Protein AF-A0A8C5PS32-F1 (afdb_monomer_lite)

Structure (mmCIF, N/CA/C/O backbone):
data_AF-A0A8C5PS32-F1
#
_entry.id   AF-A0A8C5PS32-F1
#
loop_
_atom_site.group_PDB
_atom_site.id
_atom_site.type_symbol
_atom_site.label_atom_id
_atom_site.label_alt_id
_atom_site.label_comp_id
_atom_site.label_asym_id
_atom_site.label_entity_id
_atom_site.label_seq_id
_atom_site.pdbx_PDB_ins_code
_atom_site.Cartn_x
_atom_site.Cartn_y
_atom_site.Cartn_z
_atom_site.occupancy
_atom_site.B_iso_or_equiv
_atom_site.auth_seq_id
_atom_site.auth_comp_id
_atom_site.auth_asym_id
_atom_site.auth_atom_id
_atom_site.pdbx_PDB_model_num
ATOM 1 N N . MET A 1 1 ? -8.431 -0.375 -21.892 1.00 41.38 1 MET A N 1
ATOM 2 C CA . MET A 1 1 ? -9.022 -0.139 -23.233 1.00 41.38 1 MET A CA 1
ATOM 3 C C . MET A 1 1 ? -9.701 1.223 -23.215 1.00 41.38 1 MET A C 1
ATOM 5 O O . MET A 1 1 ? -10.345 1.519 -22.222 1.00 41.38 1 MET A O 1
ATOM 9 N N . GLY A 1 2 ? -9.548 2.046 -24.254 1.00 39.97 2 GLY A N 1
ATOM 10 C CA . GLY A 1 2 ? -10.159 3.381 -24.320 1.00 39.97 2 GLY A CA 1
ATOM 11 C C . GLY A 1 2 ? -9.951 3.998 -25.701 1.00 39.97 2 GLY A C 1
ATOM 12 O O . GLY A 1 2 ? -8.850 4.431 -26.025 1.00 39.97 2 GLY A O 1
ATOM 13 N N . GLY A 1 3 ? -10.974 3.939 -26.555 1.00 40.50 3 GLY A N 1
ATOM 14 C CA . GLY A 1 3 ? -10.858 4.298 -27.969 1.00 40.50 3 GLY A CA 1
ATOM 15 C C . GLY A 1 3 ? -10.933 5.804 -28.217 1.00 40.50 3 GLY A C 1
ATOM 16 O O . GLY A 1 3 ? -11.969 6.422 -27.988 1.00 40.50 3 GLY A O 1
ATOM 17 N N . SER A 1 4 ? -9.869 6.385 -28.772 1.00 44.91 4 SER A N 1
ATOM 18 C CA . SER A 1 4 ? -9.866 7.773 -29.252 1.00 44.91 4 SER A CA 1
ATOM 19 C C . SER A 1 4 ? -10.524 7.884 -30.632 1.00 44.91 4 SER A C 1
ATOM 21 O O . SER A 1 4 ? -9.849 7.834 -31.661 1.00 44.91 4 SER A O 1
ATOM 23 N N . ALA A 1 5 ? -11.847 8.057 -30.668 1.00 45.66 5 ALA A N 1
ATOM 24 C CA . ALA A 1 5 ? -12.588 8.313 -31.905 1.00 45.66 5 ALA A CA 1
ATOM 25 C C . ALA A 1 5 ? -12.280 9.723 -32.458 1.00 45.66 5 ALA A C 1
ATOM 27 O O . ALA A 1 5 ? -12.844 10.728 -32.025 1.00 45.66 5 ALA A O 1
ATOM 28 N N . SER A 1 6 ? -11.367 9.810 -33.429 1.00 45.12 6 SER A N 1
ATOM 29 C CA . SER A 1 6 ? -10.968 11.078 -34.054 1.00 45.12 6 SER A CA 1
ATOM 30 C C . SER A 1 6 ? -11.868 11.432 -35.243 1.00 45.12 6 SER A C 1
ATOM 32 O O . SER A 1 6 ? -11.552 11.100 -36.385 1.00 45.12 6 SER A O 1
ATOM 34 N N . SER A 1 7 ? -12.966 12.151 -34.992 1.00 41.53 7 SER A N 1
ATOM 35 C CA . SER A 1 7 ? -13.822 12.682 -36.065 1.00 41.53 7 SER A CA 1
ATOM 36 C C . SER A 1 7 ? -13.086 13.745 -36.894 1.00 41.53 7 SER A C 1
ATOM 38 O O . SER A 1 7 ? -12.579 14.725 -36.346 1.00 41.53 7 SER A O 1
ATOM 40 N N . LYS A 1 8 ? -13.041 13.560 -38.219 1.00 53.41 8 LYS A N 1
ATOM 41 C CA . LYS A 1 8 ? -12.438 14.498 -39.178 1.00 53.41 8 LYS A CA 1
ATOM 42 C C . LYS A 1 8 ? -13.451 15.562 -39.603 1.00 53.41 8 LYS A C 1
ATOM 44 O O . LYS A 1 8 ? -14.162 15.366 -40.573 1.00 53.41 8 LYS A O 1
ATOM 49 N N . GLU A 1 9 ? -13.491 16.671 -38.878 1.00 48.84 9 GLU A N 1
ATOM 50 C CA . GLU A 1 9 ? -13.999 17.968 -39.350 1.00 48.84 9 GLU A CA 1
ATOM 51 C C . GLU A 1 9 ? -13.420 19.046 -38.418 1.00 48.84 9 GLU A C 1
ATOM 53 O O . GLU A 1 9 ? -13.075 18.725 -37.278 1.00 48.84 9 GLU A O 1
ATOM 58 N N . GLY A 1 10 ? -13.272 20.297 -38.865 1.00 54.09 10 GLY A N 1
ATOM 59 C CA . GLY A 1 10 ? -12.529 21.362 -38.160 1.00 54.09 10 GLY A CA 1
ATOM 60 C C . GLY A 1 10 ? -13.089 21.830 -36.799 1.00 54.09 10 GLY A C 1
ATOM 61 O O . GLY A 1 10 ? -13.434 23.000 -36.636 1.00 54.09 10 GLY A O 1
ATOM 62 N N . ARG A 1 11 ? -13.163 20.953 -35.788 1.00 53.91 11 ARG A N 1
ATOM 63 C CA . ARG A 1 11 ? -13.680 21.231 -34.437 1.00 53.91 11 ARG A CA 1
ATOM 64 C C . ARG A 1 11 ? -12.603 21.121 -33.358 1.00 53.91 11 ARG A C 1
ATOM 66 O O . ARG A 1 11 ? -11.736 20.254 -33.378 1.00 53.91 11 ARG A O 1
ATOM 73 N N . ARG A 1 12 ? -12.696 22.029 -32.381 1.00 62.00 12 ARG A N 1
ATOM 74 C CA . ARG A 1 12 ? -11.791 22.151 -31.225 1.00 62.00 12 ARG A CA 1
ATOM 75 C C . ARG A 1 12 ? -11.672 20.804 -30.496 1.00 62.00 12 ARG A C 1
ATOM 77 O O . ARG A 1 12 ? -12.687 20.262 -30.067 1.00 62.00 12 ARG A O 1
ATOM 84 N N . ARG A 1 13 ? -10.446 20.289 -30.343 1.00 61.47 13 ARG A N 1
ATOM 85 C CA . ARG A 1 13 ? -10.165 19.042 -29.612 1.00 61.47 13 ARG A CA 1
ATOM 86 C C . ARG A 1 13 ? -10.389 19.276 -28.112 1.00 61.47 13 ARG A C 1
ATOM 88 O O . ARG A 1 13 ? -9.887 20.249 -27.556 1.00 61.47 13 ARG A O 1
ATOM 95 N N . VAL A 1 14 ? -11.159 18.397 -27.479 1.00 62.12 14 VAL A N 1
ATOM 96 C CA . VAL A 1 14 ? -11.511 18.450 -26.052 1.00 62.12 14 VAL A CA 1
ATOM 97 C C . VAL A 1 14 ? -11.084 17.130 -25.420 1.00 62.12 14 VAL A C 1
ATOM 99 O O . VAL A 1 14 ? -11.297 16.077 -26.016 1.00 62.12 14 VAL A O 1
ATOM 102 N N . SER A 1 15 ? -10.457 17.192 -24.247 1.00 59.38 15 SER A N 1
ATOM 103 C CA . SER A 1 15 ? -10.051 16.018 -23.472 1.00 59.38 15 SER A CA 1
ATOM 104 C C . SER A 1 15 ? -11.032 15.795 -22.327 1.00 59.38 15 SER A C 1
ATOM 106 O O . SER A 1 15 ? -11.278 16.706 -21.532 1.00 59.38 15 SER A O 1
ATOM 108 N N . PHE A 1 16 ? -11.568 14.583 -22.249 1.00 62.28 16 PHE A N 1
ATOM 109 C CA . PHE A 1 16 ? -12.452 14.139 -21.179 1.00 62.28 16 PHE A CA 1
ATOM 110 C C . PHE A 1 16 ? -11.601 13.451 -20.115 1.00 62.28 16 PHE A C 1
ATOM 112 O O . PHE A 1 16 ? -10.832 12.550 -20.448 1.00 62.28 16 PHE A O 1
ATOM 119 N N . TRP A 1 17 ? -11.741 13.873 -18.863 1.00 64.88 17 TRP A N 1
ATOM 120 C CA . TRP A 1 17 ? -11.143 13.196 -17.715 1.00 64.88 17 TRP A CA 1
ATOM 121 C C . TRP A 1 17 ? -12.255 12.753 -16.771 1.00 64.88 17 TRP A C 1
ATOM 123 O O . TRP A 1 17 ? -13.257 13.451 -16.627 1.00 64.88 17 TRP A O 1
ATOM 133 N N . VAL A 1 18 ? -12.079 11.589 -16.161 1.00 63.00 18 VAL A N 1
ATOM 134 C CA . VAL A 1 18 ? -12.949 11.061 -15.106 1.00 63.00 18 VAL A CA 1
ATOM 135 C C . VAL A 1 18 ? -12.203 11.264 -13.790 1.00 63.00 18 VAL A C 1
ATOM 137 O O . VAL A 1 18 ? -10.998 11.014 -13.745 1.00 63.00 18 VAL A O 1
ATOM 140 N N . ASP A 1 19 ? -12.874 11.812 -12.776 1.00 68.38 19 ASP A N 1
ATOM 141 C CA . ASP A 1 19 ? -12.303 11.955 -11.430 1.00 68.38 19 ASP A CA 1
ATOM 142 C C . ASP A 1 19 ? -12.466 10.673 -10.594 1.00 68.38 19 ASP A C 1
ATOM 144 O O . ASP A 1 19 ? -13.038 9.688 -11.054 1.00 68.38 19 ASP A O 1
ATOM 148 N N . GLU A 1 20 ? -11.936 10.669 -9.369 1.00 74.31 20 GLU A N 1
ATOM 149 C CA . GLU A 1 20 ? -11.980 9.505 -8.466 1.00 74.31 20 GLU A CA 1
ATOM 150 C C . GLU A 1 20 ? -13.407 9.156 -7.993 1.00 74.31 20 GLU A C 1
ATOM 152 O O . GLU A 1 20 ? -13.609 8.136 -7.339 1.00 74.31 20 GLU A O 1
ATOM 157 N N . GLU A 1 21 ? -14.407 9.970 -8.348 1.00 65.69 21 GLU A N 1
ATOM 158 C CA . GLU A 1 21 ? -15.825 9.759 -8.055 1.00 65.69 21 GLU A CA 1
ATOM 159 C C . GLU A 1 21 ? -16.672 9.547 -9.329 1.00 65.69 21 GLU A C 1
ATOM 161 O O . GLU A 1 21 ? -17.868 9.844 -9.344 1.00 65.69 21 GLU A O 1
ATOM 166 N N . ASP A 1 22 ? -16.047 9.043 -10.402 1.00 71.44 22 ASP A N 1
ATOM 167 C CA . ASP A 1 22 ? -16.646 8.706 -11.705 1.00 71.44 22 ASP A CA 1
ATOM 168 C C . ASP A 1 22 ? -17.298 9.882 -12.473 1.00 71.44 22 ASP A C 1
ATOM 170 O O . ASP A 1 22 ? -18.030 9.693 -13.453 1.00 71.44 22 ASP A O 1
ATOM 174 N N . ARG A 1 23 ? -17.011 11.140 -12.108 1.00 66.25 23 ARG A N 1
ATOM 175 C CA . ARG A 1 23 ? -17.597 12.314 -12.778 1.00 66.25 23 ARG A CA 1
ATOM 176 C C . ARG A 1 23 ? -16.743 12.754 -13.962 1.00 66.25 23 ARG A C 1
ATOM 178 O O . ARG A 1 23 ? -15.578 13.129 -13.830 1.00 66.25 23 ARG A O 1
ATOM 185 N N . VAL A 1 24 ? -17.363 12.796 -15.141 1.00 64.44 24 VAL A N 1
ATOM 186 C CA . VAL A 1 24 ? -16.727 13.272 -16.378 1.00 64.44 24 VAL A CA 1
ATOM 187 C C . VAL A 1 24 ? -16.559 14.796 -16.342 1.00 64.44 24 VAL A C 1
ATOM 189 O O . VAL A 1 24 ? -17.523 15.548 -16.498 1.00 64.44 24 VAL A O 1
ATOM 192 N N . ARG A 1 25 ? -15.318 15.272 -16.210 1.00 61.44 25 ARG A N 1
ATOM 193 C CA . ARG A 1 25 ? -14.957 16.692 -16.306 1.00 61.44 25 ARG A CA 1
ATOM 194 C C . ARG A 1 25 ? -14.440 17.014 -17.711 1.00 61.44 25 ARG A C 1
ATOM 196 O O . ARG A 1 25 ? -13.493 16.411 -18.221 1.00 61.44 25 ARG A O 1
ATOM 203 N N . VAL A 1 26 ? -15.078 17.992 -18.353 1.00 62.00 26 VAL A N 1
ATOM 204 C CA . VAL A 1 26 ? -14.813 18.379 -19.748 1.00 62.00 26 VAL A CA 1
ATOM 205 C C . VAL A 1 26 ? -13.857 19.571 -19.788 1.00 62.00 26 VAL A C 1
ATOM 207 O O . VAL A 1 26 ? -14.280 20.727 -19.742 1.00 62.00 26 VAL A O 1
ATOM 210 N N . VAL A 1 27 ? -12.553 19.304 -19.890 1.00 59.53 27 VAL A N 1
ATOM 211 C CA . VAL A 1 27 ? -11.538 20.365 -19.946 1.00 59.53 27 VAL A CA 1
ATOM 212 C C . VAL A 1 27 ? -11.346 20.819 -21.394 1.00 59.53 27 VAL A C 1
ATOM 214 O O . VAL A 1 27 ? -10.880 20.069 -22.255 1.00 59.53 27 VAL A O 1
ATOM 217 N N . ARG A 1 28 ? -11.696 22.080 -21.680 1.00 61.56 28 ARG A N 1
ATOM 218 C CA . ARG A 1 28 ? -11.380 22.721 -22.964 1.00 61.56 28 ARG A CA 1
ATOM 219 C C . ARG A 1 28 ? -9.876 22.975 -23.033 1.00 61.56 28 ARG A C 1
ATOM 221 O O . ARG A 1 28 ? -9.380 23.900 -22.399 1.00 61.56 28 ARG A O 1
ATOM 228 N N . GLY A 1 29 ? -9.166 22.155 -23.806 1.00 62.19 29 GLY A N 1
ATOM 229 C CA . GLY A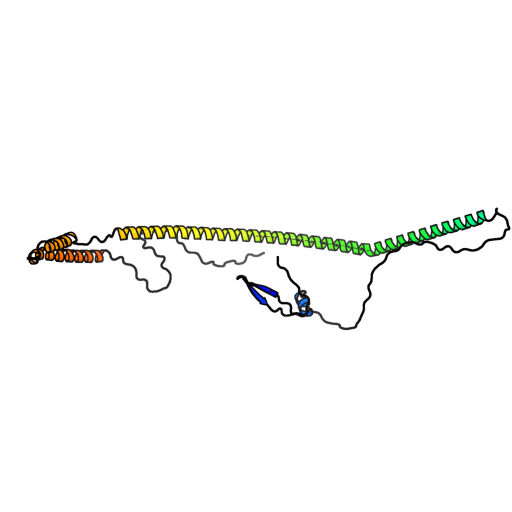 1 29 ? -7.723 22.284 -23.983 1.00 62.19 29 GLY A CA 1
ATOM 230 C C . GLY A 1 29 ? -7.335 23.649 -24.555 1.00 62.19 29 GLY A C 1
ATOM 231 O O . GLY A 1 29 ? -7.838 24.059 -25.605 1.00 62.19 29 GLY A O 1
ATOM 232 N N . ILE A 1 30 ? -6.420 24.340 -23.874 1.00 62.62 30 ILE A N 1
ATOM 233 C CA . ILE A 1 30 ? -5.761 25.534 -24.407 1.00 62.62 30 ILE A CA 1
ATOM 234 C C . ILE A 1 30 ? -4.833 25.067 -25.530 1.00 62.62 30 ILE A C 1
ATOM 236 O O . ILE A 1 30 ? -3.946 24.241 -25.316 1.00 62.62 30 ILE A O 1
ATOM 240 N N . ARG A 1 31 ? -5.050 25.573 -26.747 1.00 65.81 31 ARG A N 1
ATOM 241 C CA . ARG A 1 31 ? -4.231 25.219 -27.908 1.00 65.81 31 ARG A CA 1
ATOM 242 C C . ARG A 1 31 ? -2.919 26.001 -27.857 1.00 65.81 31 ARG A C 1
ATOM 244 O O . ARG A 1 31 ? -2.837 27.101 -28.394 1.00 65.81 31 ARG A O 1
ATOM 251 N N . LEU A 1 32 ? -1.920 25.428 -27.191 1.00 60.94 32 LEU A N 1
ATOM 252 C CA . LEU A 1 32 ? -0.545 25.923 -27.230 1.00 60.94 32 LEU A CA 1
ATOM 253 C C . LEU A 1 32 ? -0.038 25.896 -28.680 1.00 60.94 32 LEU A C 1
ATOM 255 O O . LEU A 1 32 ? -0.324 24.952 -29.419 1.00 60.94 32 LEU A O 1
ATOM 259 N N . SER A 1 33 ? 0.673 26.944 -29.095 1.00 68.50 33 SER A N 1
ATOM 260 C CA . SER A 1 33 ? 1.335 26.980 -30.400 1.00 68.50 33 SER A CA 1
ATOM 261 C C . SER A 1 33 ? 2.503 25.998 -30.431 1.00 68.50 33 SER A C 1
ATOM 263 O O . SER A 1 33 ? 3.111 25.720 -29.394 1.00 68.50 33 SER A O 1
ATOM 265 N N . ASP A 1 34 ? 2.860 25.517 -31.622 1.00 71.50 34 ASP A N 1
ATOM 266 C CA . ASP A 1 34 ? 3.934 24.529 -31.790 1.00 71.50 34 ASP A CA 1
ATOM 267 C C . ASP A 1 34 ? 5.269 25.024 -31.197 1.00 71.50 34 ASP A C 1
ATOM 269 O O . ASP A 1 34 ? 5.992 24.259 -30.571 1.00 71.50 34 ASP A O 1
ATOM 273 N N . SER A 1 35 ? 5.522 26.339 -31.239 1.00 64.06 35 SER A N 1
ATOM 274 C CA . SER A 1 35 ? 6.658 27.000 -30.578 1.00 64.06 35 SER A CA 1
ATOM 275 C C . SER A 1 35 ? 6.710 26.839 -29.049 1.00 64.06 35 SER A C 1
ATOM 277 O O . SER A 1 35 ? 7.796 26.748 -28.478 1.00 64.06 35 SER A O 1
ATOM 279 N N . VAL A 1 36 ? 5.558 26.810 -28.371 1.00 69.62 36 VAL A N 1
ATOM 280 C CA . VAL A 1 36 ? 5.472 26.628 -26.911 1.00 69.62 36 VAL A CA 1
ATOM 281 C C . VAL A 1 36 ? 5.592 25.148 -26.559 1.00 69.62 36 VAL A C 1
ATOM 283 O O . VAL A 1 36 ? 6.282 24.807 -25.601 1.00 69.62 36 VAL A O 1
ATOM 286 N N . LEU A 1 37 ? 4.992 24.266 -27.365 1.00 74.06 37 LEU A N 1
ATOM 287 C CA . LEU A 1 37 ? 5.123 22.816 -27.207 1.00 74.06 37 LEU A CA 1
ATOM 288 C C . LEU A 1 37 ? 6.583 22.366 -27.364 1.00 74.06 37 LEU A C 1
ATOM 290 O O . LEU A 1 37 ? 7.097 21.685 -26.480 1.00 74.06 37 LEU A O 1
ATOM 294 N N . SER A 1 38 ? 7.285 22.819 -28.409 1.00 66.38 38 SER A N 1
ATOM 295 C CA . SER A 1 38 ? 8.704 22.499 -28.615 1.00 66.38 38 SER A CA 1
ATOM 296 C C . SER A 1 38 ? 9.591 22.965 -27.456 1.00 66.38 38 SER A C 1
ATOM 298 O O . SER A 1 38 ? 10.490 22.232 -27.054 1.00 66.38 38 SER A O 1
ATOM 300 N N . ARG A 1 39 ? 9.324 24.146 -26.877 1.00 76.31 39 ARG A N 1
ATOM 301 C CA . ARG A 1 39 ? 10.099 24.694 -25.747 1.00 76.31 39 ARG A CA 1
ATOM 302 C C . ARG A 1 39 ? 9.836 23.967 -24.421 1.00 76.31 39 ARG A C 1
ATOM 304 O O . ARG A 1 39 ? 10.739 23.872 -23.600 1.00 76.31 39 ARG A O 1
ATOM 311 N N . VAL A 1 40 ? 8.626 23.443 -24.211 1.00 71.62 40 VAL A N 1
ATOM 312 C CA . VAL A 1 40 ? 8.304 22.594 -23.045 1.00 71.62 40 VAL A CA 1
ATOM 313 C C . VAL A 1 40 ? 8.893 21.189 -23.201 1.00 71.62 40 VAL A C 1
ATOM 315 O O . VAL A 1 40 ? 9.340 20.601 -22.221 1.00 71.62 40 VAL A O 1
ATOM 318 N N . GLN A 1 41 ? 8.920 20.657 -24.424 1.00 67.88 41 GLN A N 1
ATOM 319 C CA . GLN A 1 41 ? 9.438 19.319 -24.713 1.00 67.88 41 GLN A CA 1
ATOM 320 C C . GLN A 1 41 ? 10.977 19.268 -24.784 1.00 67.88 41 GLN A C 1
ATOM 322 O O . GLN A 1 41 ? 11.564 18.220 -24.519 1.00 67.88 41 GLN A O 1
ATOM 327 N N . HIS A 1 42 ? 11.628 20.399 -25.080 1.00 48.62 42 HIS A N 1
ATOM 328 C CA . HIS A 1 42 ? 13.083 20.556 -25.097 1.00 48.62 42 HIS A CA 1
ATOM 329 C C . HIS A 1 42 ? 13.512 21.825 -24.332 1.00 48.62 42 HIS A C 1
ATOM 331 O O . HIS A 1 42 ? 13.633 22.897 -24.934 1.00 48.62 42 HIS A O 1
ATOM 337 N N . PRO A 1 43 ? 13.774 21.732 -23.013 1.00 51.38 43 PRO A N 1
ATOM 338 C CA . PRO A 1 43 ? 14.347 22.829 -22.242 1.00 51.38 43 PRO A CA 1
ATOM 339 C C . PRO A 1 43 ? 15.844 22.959 -22.563 1.00 51.38 43 PRO A C 1
ATOM 341 O O . PRO A 1 43 ? 16.699 22.384 -21.891 1.00 51.38 43 PRO A O 1
ATOM 344 N N . SER A 1 44 ? 16.165 23.702 -23.619 1.00 43.59 44 SER A N 1
ATOM 345 C CA . SER A 1 44 ? 17.540 24.052 -23.983 1.00 43.59 44 SER A CA 1
ATOM 346 C C . SER A 1 44 ? 17.806 25.526 -23.696 1.00 43.59 44 SER A C 1
ATOM 348 O O . SER A 1 44 ? 17.031 26.395 -24.091 1.00 43.59 44 SER A O 1
ATOM 350 N N . THR A 1 45 ? 18.904 25.778 -22.985 1.00 44.06 45 THR A N 1
ATOM 351 C CA . THR A 1 45 ? 19.427 27.105 -22.639 1.00 44.06 45 THR A CA 1
ATOM 352 C C . THR A 1 45 ? 19.647 27.985 -23.867 1.00 44.06 45 THR A C 1
ATOM 354 O O . THR A 1 45 ? 20.028 27.489 -24.927 1.00 44.06 45 THR A O 1
ATOM 357 N N . ASP A 1 46 ? 19.447 29.291 -23.693 1.00 40.50 46 ASP A N 1
ATOM 358 C CA . ASP A 1 46 ? 19.610 30.316 -24.724 1.00 40.50 46 ASP A CA 1
ATOM 359 C C . ASP A 1 46 ? 20.980 30.280 -25.423 1.00 40.50 46 ASP A C 1
ATOM 361 O O . ASP A 1 46 ? 21.982 29.961 -24.785 1.00 40.50 46 ASP A O 1
ATOM 365 N N . GLN A 1 47 ? 21.020 30.702 -26.698 1.00 38.91 47 GLN A N 1
ATOM 366 C CA . GLN A 1 47 ? 21.922 31.754 -27.214 1.00 38.91 47 GLN A CA 1
ATOM 367 C C . GLN A 1 47 ? 21.561 32.154 -28.666 1.00 38.91 47 GLN A C 1
ATOM 369 O O . GLN A 1 47 ? 21.671 31.376 -29.607 1.00 38.91 47 GLN A O 1
ATOM 374 N N . ASN A 1 48 ? 21.122 33.406 -28.803 1.00 33.66 48 ASN A N 1
ATOM 375 C CA . ASN A 1 48 ? 21.273 34.346 -29.923 1.00 33.66 48 ASN A CA 1
ATOM 376 C C . ASN A 1 48 ? 21.596 33.882 -31.373 1.00 33.66 48 ASN A C 1
ATOM 378 O O . ASN A 1 48 ? 22.734 33.612 -31.743 1.00 33.66 48 ASN A O 1
ATOM 382 N N . SER A 1 49 ? 20.588 34.098 -32.231 1.00 34.34 49 SER A N 1
ATOM 383 C CA . SER A 1 49 ? 20.633 34.888 -33.485 1.00 34.34 49 SER A CA 1
ATOM 384 C C . 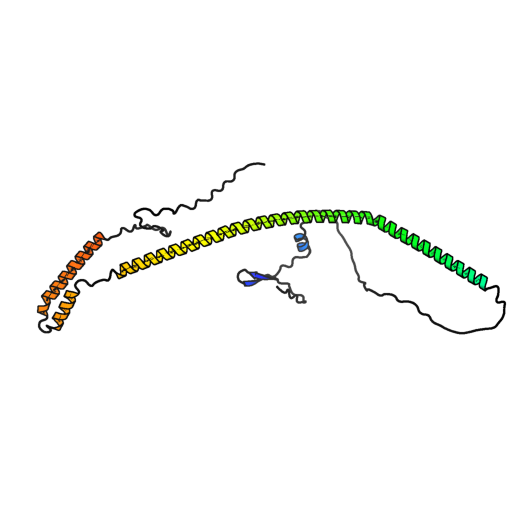SER A 1 49 ? 21.591 34.533 -34.641 1.00 34.34 49 SER A C 1
ATOM 386 O O . SER A 1 49 ? 22.762 34.911 -34.636 1.00 34.34 49 SER A O 1
ATOM 388 N N . SER A 1 50 ? 21.005 34.112 -35.771 1.00 33.12 50 SER A N 1
ATOM 389 C CA . SER A 1 50 ? 20.952 34.931 -37.008 1.00 33.12 50 SER A CA 1
ATOM 390 C C . SER A 1 50 ? 19.812 34.465 -37.948 1.00 33.12 50 SER A C 1
ATOM 392 O O . SER A 1 50 ? 19.329 33.348 -37.761 1.00 33.12 50 SER A O 1
ATOM 394 N N . PRO A 1 51 ? 19.305 35.302 -38.884 1.00 48.56 51 PRO A N 1
ATOM 395 C CA . PRO A 1 51 ? 17.975 35.105 -39.481 1.00 48.56 51 PRO A CA 1
ATOM 396 C C . PRO A 1 51 ? 17.959 34.843 -41.005 1.00 48.56 51 PRO A C 1
ATOM 398 O O . PRO A 1 51 ? 18.954 35.070 -41.686 1.00 48.56 51 PRO A O 1
ATOM 401 N N . SER A 1 52 ? 16.752 34.546 -41.519 1.00 33.72 52 SER A N 1
ATOM 402 C CA . SER A 1 52 ? 16.298 34.771 -42.914 1.00 33.72 52 SER A CA 1
ATOM 403 C C . SER A 1 52 ? 16.865 33.856 -44.021 1.00 33.72 52 SER A C 1
ATOM 405 O O . SER A 1 52 ? 18.000 33.413 -43.940 1.00 33.72 52 SER A O 1
ATOM 407 N N . SER A 1 53 ? 16.184 33.577 -45.144 1.00 36.06 53 SER A N 1
ATOM 408 C CA . SER A 1 53 ? 14.760 33.673 -45.552 1.00 36.06 53 SER A CA 1
ATOM 409 C C . SER A 1 53 ? 14.590 32.993 -46.930 1.00 36.06 53 SER A C 1
ATOM 411 O O . SER A 1 53 ? 15.562 32.884 -47.670 1.00 36.06 53 SER A O 1
ATOM 413 N N . GLY A 1 54 ? 13.355 32.647 -47.318 1.00 29.30 54 GLY A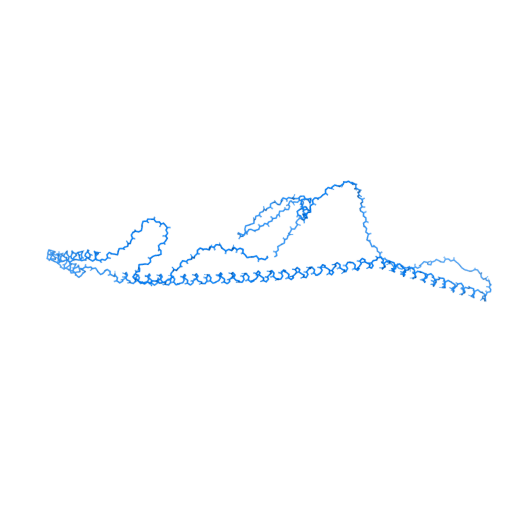 N 1
ATOM 414 C CA . GLY A 1 54 ? 12.993 32.172 -48.671 1.00 29.30 54 GLY A CA 1
ATOM 415 C C . GLY A 1 54 ? 12.873 30.643 -48.747 1.00 29.30 54 GLY A C 1
ATOM 416 O O . GLY A 1 54 ? 13.811 29.936 -48.407 1.00 29.30 54 GLY A O 1
ATOM 417 N N . SER A 1 55 ? 11.692 30.064 -48.990 1.00 37.69 55 SER A N 1
ATOM 418 C CA . SER A 1 55 ? 10.915 30.076 -50.253 1.00 37.69 55 SER A CA 1
ATOM 419 C C . SER A 1 55 ? 11.604 29.258 -51.356 1.00 37.69 55 SER A C 1
ATOM 421 O O . SER A 1 55 ? 12.774 29.473 -51.626 1.00 37.69 55 SER A O 1
ATOM 423 N N . GLU A 1 56 ? 10.952 28.331 -52.061 1.00 30.28 56 GLU A N 1
ATOM 424 C CA . GLU A 1 56 ? 9.552 27.875 -52.034 1.00 30.28 56 GLU A CA 1
ATOM 425 C C . GLU A 1 56 ? 9.450 26.493 -52.737 1.00 30.28 56 GLU A C 1
ATOM 427 O O . GLU A 1 56 ? 10.442 26.011 -53.264 1.00 30.28 56 GLU A O 1
ATOM 432 N N . ARG A 1 57 ? 8.255 25.871 -52.725 1.00 33.25 57 ARG A N 1
ATOM 433 C CA . ARG A 1 57 ? 7.626 25.022 -53.783 1.00 33.25 57 ARG A CA 1
ATOM 434 C C . ARG A 1 57 ? 8.524 24.289 -54.827 1.00 33.25 57 ARG A C 1
ATOM 436 O O . ARG A 1 57 ? 9.355 24.894 -55.476 1.00 33.25 57 ARG A O 1
ATOM 443 N N . SER A 1 58 ? 8.245 23.049 -55.254 1.00 34.53 58 SER A N 1
ATOM 444 C CA . SER A 1 58 ? 7.040 22.209 -55.120 1.00 34.53 58 SER A CA 1
ATOM 445 C C . SER A 1 58 ? 7.266 20.787 -55.677 1.00 34.53 58 SER A C 1
ATOM 447 O O . SER A 1 58 ? 8.075 20.606 -56.575 1.00 34.53 58 SER A O 1
ATOM 449 N N . SER A 1 59 ? 6.467 19.830 -55.178 1.00 35.69 59 SER A N 1
ATOM 450 C CA . SER A 1 59 ? 5.892 18.638 -55.855 1.00 35.69 59 SER A CA 1
ATOM 451 C C . SER A 1 59 ? 6.683 17.835 -56.909 1.00 35.69 59 SER A C 1
ATOM 453 O O . SER A 1 59 ? 7.016 18.362 -57.966 1.00 35.69 59 SER A O 1
ATOM 455 N N . GLY A 1 60 ? 6.717 16.499 -56.755 1.00 30.20 60 GLY A N 1
ATOM 456 C CA . GLY A 1 60 ? 6.863 15.611 -57.924 1.00 30.20 60 GLY A CA 1
ATOM 457 C C . GLY A 1 60 ? 7.350 14.172 -57.704 1.00 30.20 60 GLY A C 1
ATOM 458 O O . GLY A 1 60 ? 8.357 13.792 -58.286 1.00 30.20 60 GLY A O 1
ATOM 459 N N . THR A 1 61 ? 6.646 13.336 -56.933 1.00 34.88 61 THR A N 1
ATOM 460 C CA . THR A 1 61 ? 6.680 11.860 -57.142 1.00 34.88 61 THR A CA 1
ATOM 461 C C . THR A 1 61 ? 5.636 11.507 -58.221 1.00 34.88 61 THR A C 1
ATOM 463 O O . THR A 1 61 ? 4.630 12.218 -58.285 1.00 34.88 61 THR A O 1
ATOM 466 N N . PRO A 1 62 ? 5.832 10.489 -59.091 1.00 42.97 62 PRO A N 1
ATOM 467 C CA . PRO A 1 62 ? 5.810 9.055 -58.727 1.00 42.97 62 PRO A CA 1
ATOM 468 C C . PRO A 1 62 ? 7.039 8.271 -59.255 1.00 42.97 62 PRO A C 1
ATOM 470 O O . PRO A 1 62 ? 7.648 8.640 -60.247 1.00 42.97 62 PRO A O 1
ATOM 473 N N . SER A 1 63 ? 7.565 7.270 -58.542 1.00 34.06 63 SER A N 1
ATOM 474 C CA . SER A 1 63 ? 7.135 5.853 -58.529 1.00 34.06 63 SER A CA 1
ATOM 475 C C . SER A 1 63 ? 7.116 5.107 -59.879 1.00 34.06 63 SER A C 1
ATOM 477 O O . SER A 1 63 ? 6.256 5.342 -60.716 1.00 34.06 63 SER A O 1
ATOM 479 N N . SER A 1 64 ? 8.022 4.119 -59.953 1.00 33.75 64 SER A N 1
ATOM 480 C CA . SER A 1 64 ? 7.919 2.794 -60.599 1.00 33.75 64 SER A CA 1
ATOM 481 C C . SER A 1 64 ? 7.594 2.653 -62.100 1.00 33.75 64 SER A C 1
ATOM 483 O O . SER A 1 64 ? 6.465 2.845 -62.536 1.00 33.75 64 SER A O 1
ATOM 485 N N . ARG A 1 65 ? 8.508 1.984 -62.829 1.00 29.64 65 ARG A N 1
ATOM 486 C CA . ARG A 1 65 ? 8.324 0.556 -63.191 1.00 29.64 65 ARG A CA 1
ATOM 487 C C . ARG A 1 65 ? 9.583 -0.117 -63.751 1.00 29.64 65 ARG A C 1
ATOM 489 O O . ARG A 1 65 ? 10.542 0.534 -64.144 1.00 29.64 65 ARG A O 1
ATOM 496 N N . SER A 1 66 ? 9.554 -1.445 -63.696 1.00 34.22 66 SER A N 1
ATOM 497 C CA . SER A 1 66 ? 10.584 -2.398 -64.114 1.00 34.22 66 SER A CA 1
ATOM 498 C C . SER A 1 66 ? 10.586 -2.676 -65.625 1.00 34.22 66 SER A C 1
ATOM 500 O O . SER A 1 66 ? 9.567 -2.502 -66.290 1.00 34.22 66 SER A O 1
ATOM 502 N N . SER A 1 67 ? 11.720 -3.195 -66.112 1.00 37.50 67 SER A N 1
ATOM 503 C CA . SER A 1 67 ? 11.909 -3.817 -67.439 1.00 37.50 67 SER A CA 1
ATOM 504 C C . SER A 1 67 ? 10.873 -4.929 -67.724 1.00 37.50 67 SER A C 1
ATOM 506 O O . SER A 1 67 ? 10.318 -5.485 -66.767 1.00 37.50 67 SER A O 1
ATOM 508 N N . PRO A 1 68 ? 10.604 -5.267 -69.003 1.00 40.69 68 PRO A N 1
ATOM 509 C CA . PRO A 1 68 ? 11.371 -6.372 -69.598 1.00 40.69 68 PRO A CA 1
ATOM 510 C C . PRO A 1 68 ? 11.807 -6.204 -71.077 1.00 40.69 68 PRO A C 1
ATOM 512 O O . PRO A 1 68 ? 11.359 -5.315 -71.791 1.00 40.69 68 PRO A O 1
ATOM 515 N N . GLU A 1 69 ? 12.689 -7.138 -71.453 1.00 34.44 69 GLU A N 1
ATOM 516 C CA . GLU A 1 69 ? 13.332 -7.546 -72.723 1.00 34.44 69 GLU A CA 1
ATOM 517 C C . GLU A 1 69 ? 12.825 -7.131 -74.134 1.00 34.44 69 GLU A C 1
ATOM 519 O O . GLU A 1 69 ? 11.668 -6.759 -74.332 1.00 34.44 69 GLU A O 1
ATOM 524 N N . PRO A 1 70 ? 13.707 -7.259 -75.159 1.00 45.53 70 PRO A N 1
ATOM 525 C CA . PRO A 1 70 ? 13.425 -6.929 -76.555 1.00 45.53 70 PRO A CA 1
ATOM 526 C C . PRO A 1 70 ? 12.853 -8.114 -77.352 1.00 45.53 70 PRO A C 1
ATOM 528 O O . PRO A 1 70 ? 13.239 -9.259 -77.132 1.00 45.53 70 PRO A O 1
ATOM 531 N N . GLN A 1 71 ? 12.047 -7.836 -78.384 1.00 35.97 71 GLN A N 1
ATOM 532 C CA . GLN A 1 71 ? 11.812 -8.770 -79.497 1.00 35.97 71 GLN A CA 1
ATOM 533 C C . GLN A 1 71 ? 11.618 -8.039 -80.844 1.00 35.97 71 GLN A C 1
ATOM 535 O O . GLN A 1 71 ? 11.337 -6.837 -80.855 1.00 35.97 71 GLN A O 1
ATOM 540 N N . PRO A 1 72 ? 11.872 -8.720 -81.983 1.00 47.38 72 PRO A N 1
ATOM 541 C CA . PRO A 1 72 ? 12.288 -8.068 -83.224 1.00 47.38 72 PRO A CA 1
ATOM 542 C C . PRO A 1 72 ? 11.126 -7.705 -84.157 1.00 47.38 72 PRO A C 1
ATOM 544 O O . PRO A 1 72 ? 10.025 -8.244 -84.055 1.00 47.38 72 PRO A O 1
ATOM 547 N N . LYS A 1 73 ? 11.408 -6.846 -85.145 1.00 35.66 73 LYS A N 1
ATOM 548 C CA . LYS A 1 73 ? 10.542 -6.641 -86.313 1.00 35.66 73 LYS A CA 1
ATOM 549 C C . LYS A 1 73 ? 11.261 -7.030 -87.599 1.00 35.66 73 LYS A C 1
ATOM 551 O O . LYS A 1 73 ? 12.245 -6.412 -87.987 1.00 35.66 73 LYS A O 1
ATOM 556 N N . THR A 1 74 ? 10.725 -8.057 -88.244 1.00 35.34 74 THR A N 1
ATOM 557 C CA . THR A 1 74 ? 10.971 -8.427 -89.639 1.00 35.34 74 THR A CA 1
ATOM 558 C C . THR A 1 74 ? 10.318 -7.438 -90.597 1.00 35.34 74 THR A C 1
ATOM 560 O O . THR A 1 74 ? 9.108 -7.238 -90.511 1.00 35.34 74 THR A O 1
ATOM 563 N N . GLU A 1 75 ? 11.071 -6.968 -91.590 1.00 34.66 75 GLU A N 1
ATOM 564 C CA . GLU A 1 75 ? 10.540 -6.524 -92.884 1.00 34.66 75 GLU A CA 1
ATOM 565 C C . GLU A 1 75 ? 11.397 -7.156 -94.001 1.00 34.66 75 GLU A C 1
ATOM 567 O O . GLU A 1 75 ? 12.625 -7.133 -93.936 1.00 34.66 75 GLU A O 1
ATOM 572 N N . GLY A 1 76 ? 10.754 -7.775 -95.002 1.00 31.66 76 GLY A N 1
ATOM 573 C CA . GLY A 1 76 ? 11.383 -8.039 -96.312 1.00 31.66 76 GLY A CA 1
ATOM 574 C C . GLY A 1 76 ? 11.418 -6.743 -97.140 1.00 31.66 76 GLY A C 1
ATOM 575 O O . GLY A 1 76 ? 10.878 -5.736 -96.701 1.00 31.66 76 GLY A O 1
ATOM 576 N N . ILE A 1 77 ? 11.964 -6.657 -98.357 1.00 34.75 77 ILE A N 1
ATOM 577 C CA . ILE A 1 77 ? 12.329 -7.638 -99.401 1.00 34.75 77 ILE A CA 1
ATOM 578 C C . ILE A 1 77 ? 13.562 -7.012 -100.134 1.00 34.75 77 ILE A C 1
ATOM 580 O O . ILE A 1 77 ? 13.667 -5.790 -100.167 1.00 34.75 77 ILE A O 1
ATOM 584 N N . HIS A 1 78 ? 14.594 -7.696 -100.652 1.00 32.94 78 HIS A N 1
ATOM 585 C CA . HIS A 1 78 ? 14.628 -8.619 -101.803 1.00 32.94 78 HIS A CA 1
ATOM 586 C C . HIS A 1 78 ? 15.988 -9.353 -101.935 1.00 32.94 78 HIS A C 1
ATOM 588 O O . HIS A 1 78 ? 16.984 -8.972 -101.331 1.00 32.94 78 HIS A O 1
ATOM 594 N N . THR A 1 79 ? 16.037 -10.368 -102.804 1.00 34.56 79 THR A N 1
ATOM 595 C CA . THR A 1 79 ? 17.246 -10.990 -103.398 1.00 34.56 79 THR A CA 1
ATOM 596 C C . THR A 1 79 ? 16.899 -11.509 -104.807 1.00 34.56 79 THR A C 1
ATOM 598 O O . THR A 1 79 ? 15.709 -11.697 -105.073 1.00 34.56 79 THR A O 1
ATOM 601 N N . PRO A 1 80 ? 17.866 -11.856 -105.688 1.00 64.12 80 PRO A N 1
ATOM 602 C CA . PRO A 1 80 ? 19.288 -11.476 -105.783 1.00 64.12 80 PRO A CA 1
ATOM 603 C C . PRO A 1 80 ? 19.603 -10.881 -107.200 1.00 64.12 80 PRO A C 1
ATOM 605 O O . PRO A 1 80 ? 18.665 -10.450 -107.871 1.00 64.12 80 PRO A O 1
ATOM 608 N N . PRO A 1 81 ? 20.869 -10.822 -107.688 1.00 49.97 81 PRO A N 1
ATOM 609 C CA . PRO A 1 81 ? 21.455 -12.024 -108.301 1.00 49.97 81 PRO A CA 1
ATOM 610 C C . PRO A 1 81 ? 22.960 -12.283 -108.043 1.00 49.97 81 PRO A C 1
ATOM 612 O O . PRO A 1 81 ? 23.775 -11.380 -107.915 1.00 49.97 81 PRO A O 1
ATOM 615 N N . ALA A 1 82 ? 23.268 -13.583 -108.028 1.00 42.41 82 ALA A N 1
ATOM 616 C CA . ALA A 1 82 ? 24.507 -14.303 -108.356 1.00 42.41 82 ALA A CA 1
ATOM 617 C C . ALA A 1 82 ? 25.851 -13.572 -108.619 1.00 42.41 82 ALA A C 1
ATOM 619 O O . ALA A 1 82 ? 25.975 -12.788 -109.556 1.00 42.41 82 ALA A O 1
ATOM 620 N N . GLY A 1 83 ? 26.910 -14.094 -107.976 1.00 38.34 83 GLY A N 1
ATOM 621 C CA . GLY A 1 83 ? 28.251 -14.224 -108.576 1.00 38.34 83 GLY A CA 1
ATOM 622 C C . GLY A 1 83 ? 29.434 -13.974 -107.628 1.00 38.34 83 GLY A C 1
ATOM 623 O O . GLY A 1 83 ? 29.596 -12.855 -107.162 1.00 38.34 83 GLY A O 1
ATOM 624 N N . GLY A 1 84 ? 30.303 -14.977 -107.420 1.00 41.19 84 GLY A N 1
ATOM 625 C CA . GLY A 1 84 ? 31.663 -14.772 -106.878 1.00 41.19 84 GLY A CA 1
ATOM 626 C C . GLY A 1 84 ? 32.050 -15.590 -105.632 1.00 41.19 84 GLY A C 1
ATOM 627 O O . GLY A 1 84 ? 31.510 -15.389 -104.554 1.00 41.19 84 GLY A O 1
ATOM 628 N N . ASP A 1 85 ? 33.012 -16.496 -105.823 1.00 45.16 85 ASP A N 1
ATOM 629 C CA . ASP A 1 85 ? 33.968 -17.113 -104.879 1.00 45.16 85 ASP A CA 1
ATOM 630 C C . ASP A 1 85 ? 33.645 -17.302 -103.379 1.00 45.16 85 ASP A C 1
ATOM 632 O O . ASP A 1 85 ? 33.696 -16.395 -102.552 1.00 45.16 85 ASP A O 1
ATOM 636 N N . ARG A 1 86 ? 33.486 -18.578 -102.989 1.00 56.50 86 ARG A N 1
ATOM 637 C CA . ARG A 1 86 ? 32.994 -19.015 -101.667 1.00 56.50 86 ARG A CA 1
ATOM 638 C C . ARG A 1 86 ? 34.056 -19.602 -100.715 1.00 56.50 86 ARG A C 1
ATOM 640 O O . ARG A 1 86 ? 33.706 -20.393 -99.847 1.00 56.50 86 ARG A O 1
ATOM 647 N N . HIS A 1 87 ? 35.342 -19.279 -100.885 1.00 55.62 87 HIS A N 1
ATOM 648 C CA . HIS A 1 87 ? 36.437 -19.907 -100.109 1.00 55.62 87 HIS A CA 1
ATOM 649 C C . HIS A 1 87 ? 37.525 -18.951 -99.571 1.00 55.62 87 HIS A C 1
ATOM 651 O O . HIS A 1 87 ? 38.570 -19.414 -99.123 1.00 55.62 87 HIS A O 1
ATOM 657 N N . LYS A 1 88 ? 37.291 -17.628 -99.568 1.00 51.91 88 LYS A N 1
ATOM 658 C CA . LYS A 1 88 ? 38.186 -16.648 -98.908 1.00 51.91 88 LYS A CA 1
ATOM 659 C C . LYS A 1 88 ? 37.520 -15.698 -97.905 1.00 51.91 88 LYS A C 1
ATOM 661 O O . LYS A 1 88 ? 38.244 -14.985 -97.226 1.00 51.91 88 LYS A O 1
ATOM 666 N N . LEU A 1 89 ? 36.187 -15.697 -97.799 1.00 52.00 89 LEU A N 1
ATOM 667 C CA . LEU A 1 89 ? 35.454 -14.764 -96.930 1.00 52.00 89 LEU A CA 1
ATOM 668 C C . LEU A 1 89 ? 35.193 -15.310 -95.508 1.00 52.00 89 LEU A C 1
ATOM 670 O O . LEU A 1 89 ? 35.175 -14.537 -94.561 1.00 52.00 89 LEU A O 1
ATOM 674 N N . SER A 1 90 ? 35.075 -16.637 -95.334 1.00 56.88 90 SER A N 1
ATOM 675 C CA . SER A 1 90 ? 34.860 -17.246 -94.002 1.00 56.88 90 SER A CA 1
ATOM 676 C C . SER A 1 90 ? 36.004 -16.918 -93.043 1.00 56.88 90 SER A C 1
ATOM 678 O O . SER A 1 90 ? 35.769 -16.391 -91.970 1.00 56.88 90 SER A O 1
ATOM 680 N N . ASP A 1 91 ? 37.249 -17.133 -93.477 1.00 61.50 91 ASP A N 1
ATOM 681 C CA . ASP A 1 91 ? 38.451 -16.926 -92.654 1.00 61.50 91 ASP A CA 1
ATOM 682 C C . ASP A 1 91 ? 38.613 -15.451 -92.217 1.00 61.50 91 ASP A C 1
ATOM 684 O O . ASP A 1 91 ? 39.177 -15.164 -91.164 1.00 61.50 91 ASP A O 1
ATOM 688 N N . THR A 1 92 ? 38.066 -14.502 -92.993 1.00 70.62 92 THR A N 1
ATOM 689 C CA . THR A 1 92 ? 38.021 -13.078 -92.623 1.00 70.62 92 THR A CA 1
ATOM 690 C C . THR A 1 92 ? 36.858 -12.731 -91.692 1.00 70.62 92 THR A C 1
ATOM 692 O O . THR A 1 92 ? 37.048 -11.926 -90.783 1.00 70.62 92 THR A O 1
ATOM 695 N N . ASP A 1 93 ? 35.682 -13.338 -91.867 1.00 76.38 93 ASP A N 1
ATOM 696 C CA . ASP A 1 93 ? 34.527 -13.115 -90.985 1.00 76.38 93 ASP A CA 1
ATOM 697 C C . ASP A 1 93 ? 34.739 -13.772 -89.603 1.00 76.38 93 ASP A C 1
ATOM 699 O O . ASP A 1 93 ? 34.444 -13.165 -88.572 1.00 76.38 93 ASP A O 1
ATOM 703 N N . ASP A 1 94 ? 35.345 -14.964 -89.564 1.00 82.38 94 ASP A N 1
ATOM 704 C CA . ASP A 1 94 ? 35.728 -15.683 -88.341 1.00 82.38 94 ASP A CA 1
ATOM 705 C C . ASP A 1 94 ? 36.816 -14.927 -87.537 1.00 82.38 94 ASP A C 1
ATOM 707 O O . ASP A 1 94 ? 36.800 -14.910 -86.301 1.00 82.38 94 ASP A O 1
ATOM 711 N N . ASP A 1 95 ? 37.759 -14.257 -88.214 1.00 84.62 95 ASP A N 1
ATOM 712 C CA . ASP A 1 95 ? 38.760 -13.379 -87.582 1.00 84.62 95 ASP A CA 1
ATOM 713 C C . ASP A 1 95 ? 38.131 -12.080 -87.042 1.00 84.62 95 ASP A C 1
ATOM 715 O O . ASP A 1 95 ? 38.432 -11.671 -85.918 1.00 84.62 95 ASP A O 1
ATOM 719 N N . LEU A 1 96 ? 37.197 -11.463 -87.778 1.00 87.25 96 LEU A N 1
ATOM 720 C CA . LEU A 1 96 ? 36.429 -10.310 -87.288 1.00 87.25 96 LEU A CA 1
ATOM 721 C C . LEU A 1 96 ? 35.612 -10.659 -86.034 1.00 87.25 96 LEU A C 1
ATOM 723 O O . LEU A 1 96 ? 35.617 -9.892 -85.068 1.00 87.25 96 LEU A O 1
ATOM 727 N N . TYR A 1 97 ? 34.965 -11.827 -86.012 1.00 89.88 97 TYR A N 1
ATOM 728 C CA . TYR A 1 97 ? 34.179 -12.272 -84.861 1.00 89.88 97 TYR A CA 1
ATOM 729 C C . TYR A 1 97 ? 35.062 -12.527 -83.628 1.00 89.88 97 TYR A C 1
ATOM 731 O O . TYR A 1 97 ? 34.757 -12.036 -82.540 1.00 89.88 97 TYR A O 1
ATOM 739 N N . ARG A 1 98 ? 36.219 -13.189 -83.791 1.00 90.50 98 ARG A N 1
ATOM 740 C CA . ARG A 1 98 ? 37.167 -13.395 -82.678 1.00 90.50 98 ARG A CA 1
ATOM 741 C C . ARG A 1 98 ? 37.776 -12.099 -82.143 1.00 90.50 98 ARG A C 1
ATOM 743 O O . ARG A 1 98 ? 38.018 -12.003 -80.940 1.00 90.50 98 ARG A O 1
ATOM 750 N N . ARG A 1 99 ? 37.998 -11.089 -82.991 1.00 91.44 99 ARG A N 1
ATOM 751 C CA . ARG A 1 99 ? 38.418 -9.748 -82.540 1.00 91.44 99 ARG A CA 1
ATOM 752 C C . ARG A 1 99 ? 37.328 -9.070 -81.719 1.00 91.44 99 ARG A C 1
ATOM 754 O O . ARG A 1 99 ? 37.628 -8.560 -80.645 1.00 91.44 99 ARG A O 1
ATOM 761 N N . TYR A 1 100 ? 36.075 -9.133 -82.169 1.00 93.88 100 TYR A N 1
ATOM 762 C CA . TYR A 1 100 ? 34.938 -8.600 -81.421 1.00 93.88 100 TYR A CA 1
ATOM 763 C C . TYR A 1 100 ? 34.784 -9.272 -80.046 1.00 93.88 100 TYR A C 1
ATOM 765 O O . TYR A 1 100 ? 34.651 -8.577 -79.041 1.00 93.88 100 TYR A O 1
ATOM 773 N N . GLU A 1 101 ? 34.871 -10.603 -79.960 1.00 94.81 101 GLU A N 1
ATOM 774 C CA . GLU A 1 101 ? 34.826 -11.318 -78.674 1.00 94.81 101 GLU A CA 1
ATOM 775 C C . GLU A 1 101 ? 35.992 -10.936 -77.746 1.00 94.81 101 GLU A C 1
ATOM 777 O O . GLU A 1 101 ? 35.787 -10.739 -76.545 1.00 94.81 101 GLU A O 1
ATOM 782 N N . ALA A 1 102 ? 37.204 -10.767 -78.288 1.00 94.38 102 ALA A N 1
ATOM 783 C CA . ALA A 1 102 ? 38.360 -10.302 -77.522 1.00 94.38 102 ALA A CA 1
ATOM 784 C C . ALA A 1 102 ? 38.177 -8.861 -77.004 1.00 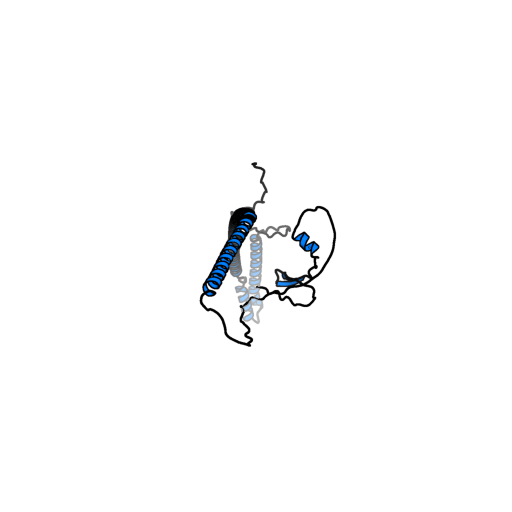94.38 102 ALA A C 1
ATOM 786 O O . ALA A 1 102 ? 38.475 -8.582 -75.842 1.00 94.38 102 ALA A O 1
ATOM 787 N N . GLU A 1 103 ? 37.634 -7.955 -77.821 1.00 94.81 103 GLU A N 1
ATOM 788 C CA . GLU A 1 103 ? 37.284 -6.591 -77.405 1.00 94.81 103 GLU A CA 1
ATOM 789 C C . GLU A 1 103 ? 36.199 -6.590 -76.316 1.00 94.81 103 GLU A C 1
ATOM 791 O O . GLU A 1 103 ? 36.336 -5.882 -75.317 1.00 94.81 103 GLU A O 1
ATOM 796 N N . GLN A 1 104 ? 35.161 -7.427 -76.443 1.00 96.19 104 GLN A N 1
ATOM 797 C CA . GLN A 1 104 ? 34.141 -7.596 -75.400 1.00 96.19 104 GLN A CA 1
ATOM 798 C C . GLN A 1 104 ? 34.747 -8.103 -74.085 1.00 96.19 104 GLN A C 1
ATOM 800 O O . GLN A 1 104 ? 34.405 -7.582 -73.022 1.00 96.19 104 GLN A O 1
ATOM 805 N N . ALA A 1 105 ? 35.670 -9.068 -74.133 1.00 95.75 105 ALA A N 1
ATOM 806 C CA . ALA A 1 105 ? 36.354 -9.575 -72.944 1.00 95.75 105 ALA A CA 1
ATOM 807 C C . ALA A 1 105 ? 37.178 -8.479 -72.240 1.00 95.75 105 ALA A C 1
ATOM 809 O O . ALA A 1 105 ? 37.069 -8.320 -71.024 1.00 95.75 105 ALA A O 1
ATOM 810 N N . ILE A 1 106 ? 37.927 -7.668 -72.999 1.00 95.25 106 ILE A N 1
ATOM 811 C CA . ILE A 1 106 ? 38.705 -6.532 -72.469 1.00 95.25 106 ILE A CA 1
ATOM 812 C C . ILE A 1 106 ? 37.783 -5.479 -71.831 1.00 95.25 106 ILE A C 1
ATOM 814 O O . ILE A 1 106 ? 38.059 -4.990 -70.733 1.00 95.25 106 ILE A O 1
ATOM 818 N N . ILE A 1 107 ? 36.660 -5.148 -72.479 1.00 96.25 107 ILE A N 1
ATOM 819 C CA . ILE A 1 107 ? 35.675 -4.191 -71.949 1.00 96.25 107 ILE A CA 1
ATOM 820 C C . ILE A 1 107 ? 35.043 -4.722 -70.652 1.00 96.25 107 ILE A C 1
ATOM 822 O O . ILE A 1 107 ? 34.921 -3.975 -69.679 1.00 96.25 107 ILE A O 1
ATOM 826 N N . GLN A 1 108 ? 34.675 -6.006 -70.600 1.00 96.25 108 GLN A N 1
ATOM 827 C CA . GLN A 1 108 ? 34.135 -6.633 -69.390 1.00 96.25 108 GLN A CA 1
ATOM 828 C C . GLN A 1 108 ? 35.157 -6.661 -68.245 1.00 96.25 108 GLN A C 1
ATOM 830 O O . GLN A 1 108 ? 34.794 -6.371 -67.102 1.00 96.25 108 GLN A O 1
ATOM 835 N N . GLU A 1 109 ? 36.431 -6.950 -68.532 1.00 96.69 109 GLU A N 1
ATOM 836 C CA . GLU A 1 109 ? 37.503 -6.922 -67.534 1.00 96.69 109 GLU A CA 1
ATOM 837 C C . GLU A 1 109 ? 37.713 -5.508 -66.968 1.00 96.69 109 GLU A C 1
ATOM 839 O O . GLU A 1 109 ? 37.758 -5.334 -65.747 1.00 96.69 109 GLU A O 1
ATOM 844 N N . GLU A 1 110 ? 37.769 -4.476 -67.816 1.00 96.56 110 GLU A N 1
ATOM 845 C CA . GLU A 1 110 ? 37.912 -3.091 -67.355 1.00 96.56 110 GLU A CA 1
ATOM 846 C C . GLU A 1 110 ? 36.695 -2.607 -66.552 1.00 96.56 110 GLU A C 1
ATOM 848 O O . GLU A 1 110 ? 36.866 -1.965 -65.512 1.00 96.56 110 GLU A O 1
ATOM 853 N N . LEU A 1 111 ? 35.470 -2.976 -66.945 1.00 97.19 111 LEU A N 1
ATOM 854 C CA . LEU A 1 111 ? 34.264 -2.699 -66.154 1.00 97.19 111 LEU A CA 1
ATOM 855 C C . LEU A 1 111 ? 34.309 -3.390 -64.783 1.00 97.19 111 LEU A C 1
ATOM 857 O O . LEU A 1 111 ? 34.024 -2.755 -63.764 1.00 97.19 111 LEU A O 1
ATOM 861 N N . ALA A 1 112 ? 34.726 -4.658 -64.720 1.00 97.31 112 ALA A N 1
ATOM 862 C CA . ALA A 1 112 ? 34.902 -5.377 -63.459 1.00 97.31 112 ALA A CA 1
ATOM 863 C C . ALA A 1 112 ? 35.997 -4.738 -62.582 1.00 97.31 112 ALA A C 1
ATOM 865 O O . ALA A 1 112 ? 35.833 -4.606 -61.363 1.00 97.31 112 ALA A O 1
ATOM 866 N N . ARG A 1 113 ? 37.093 -4.276 -63.195 1.00 97.31 113 ARG A N 1
ATOM 867 C CA . ARG A 1 113 ? 38.201 -3.584 -62.523 1.00 97.31 113 ARG A CA 1
ATOM 868 C C . ARG A 1 113 ? 37.776 -2.224 -61.965 1.00 97.31 113 ARG A C 1
ATOM 870 O O . ARG A 1 113 ? 38.149 -1.888 -60.839 1.00 97.31 113 ARG A O 1
ATOM 877 N N . LEU A 1 114 ? 36.968 -1.464 -62.704 1.00 97.25 114 LEU A N 1
ATOM 878 C CA . LEU A 1 114 ? 36.374 -0.206 -62.244 1.00 97.25 114 LEU A CA 1
ATOM 879 C C . LEU A 1 114 ? 35.379 -0.441 -61.100 1.00 97.25 114 LEU A C 1
ATOM 881 O O . LEU A 1 114 ? 35.524 0.180 -60.048 1.00 97.25 114 LEU A O 1
ATOM 885 N N . ALA A 1 115 ? 34.456 -1.396 -61.240 1.00 96.94 115 ALA A N 1
ATOM 886 C CA . ALA A 1 115 ? 33.491 -1.744 -60.193 1.00 96.94 115 ALA A CA 1
ATOM 887 C C . ALA A 1 115 ? 34.170 -2.228 -58.895 1.00 96.94 115 ALA A C 1
ATOM 889 O O . ALA A 1 115 ? 33.701 -1.935 -57.793 1.00 96.94 115 ALA A O 1
ATOM 890 N N . LYS A 1 116 ? 35.304 -2.938 -58.997 1.00 97.12 116 LYS A N 1
ATOM 891 C CA . LYS A 1 116 ? 36.123 -3.316 -57.836 1.00 97.12 116 LYS A CA 1
ATOM 892 C C . LYS A 1 116 ? 36.715 -2.088 -57.136 1.00 97.12 116 LYS A C 1
ATOM 894 O O . LYS A 1 116 ? 36.541 -1.955 -55.927 1.00 97.12 116 LYS A O 1
ATOM 899 N N . ARG A 1 117 ? 37.346 -1.170 -57.882 1.00 97.00 117 ARG A N 1
ATOM 900 C CA . ARG A 1 117 ? 37.886 0.090 -57.332 1.00 97.00 117 ARG A CA 1
ATOM 901 C C . ARG A 1 117 ? 36.793 0.942 -56.684 1.00 97.00 117 ARG A C 1
ATOM 903 O O . ARG A 1 117 ? 37.000 1.484 -55.602 1.00 97.00 117 ARG A O 1
ATOM 910 N N . GLU A 1 118 ? 35.622 1.042 -57.308 1.00 96.50 118 GLU A N 1
ATOM 911 C CA . GLU A 1 118 ? 34.476 1.766 -56.751 1.00 96.50 118 GLU A CA 1
ATOM 912 C C . GLU A 1 118 ? 34.062 1.175 -55.394 1.00 96.50 118 GLU A C 1
ATOM 914 O O . GLU A 1 118 ? 34.036 1.887 -54.392 1.00 96.50 118 GLU A O 1
ATOM 919 N N . ARG A 1 119 ? 33.861 -0.146 -55.308 1.00 96.12 119 ARG A N 1
ATOM 920 C CA . ARG A 1 119 ? 33.561 -0.830 -54.035 1.00 96.12 119 ARG A CA 1
ATOM 921 C C . ARG A 1 119 ? 34.652 -0.628 -52.981 1.00 96.12 119 ARG A C 1
ATOM 923 O O . ARG A 1 119 ? 34.329 -0.378 -51.822 1.00 96.12 119 ARG A O 1
ATOM 930 N N . GLU A 1 120 ? 35.925 -0.709 -53.362 1.00 96.69 120 GLU A N 1
ATOM 931 C CA . GLU A 1 120 ? 37.061 -0.500 -52.457 1.00 96.69 120 GLU A CA 1
ATOM 932 C C . GLU A 1 120 ? 37.116 0.941 -51.934 1.00 96.69 120 GLU A C 1
ATOM 934 O O . GLU A 1 120 ? 37.274 1.146 -50.733 1.00 96.69 120 GLU A O 1
ATOM 939 N N . THR A 1 121 ? 36.911 1.944 -52.792 1.00 95.81 121 THR A N 1
ATOM 940 C CA . THR A 1 121 ? 36.860 3.361 -52.384 1.00 95.81 121 THR A CA 1
ATOM 941 C C . THR A 1 121 ? 35.638 3.692 -51.528 1.00 95.81 121 THR A C 1
ATOM 943 O O . THR A 1 121 ? 35.771 4.414 -50.539 1.00 95.81 121 THR A O 1
ATOM 946 N N . VAL A 1 122 ? 34.465 3.128 -51.829 1.00 96.06 122 VAL A N 1
ATOM 947 C CA . VAL A 1 122 ? 33.268 3.238 -50.979 1.00 96.06 122 VAL A CA 1
ATOM 948 C C . VAL A 1 122 ? 33.523 2.583 -49.616 1.00 96.06 122 VAL A C 1
ATOM 950 O O . VAL A 1 122 ? 33.254 3.196 -48.584 1.00 96.06 122 VAL A O 1
ATOM 953 N N . HIS A 1 123 ? 34.125 1.391 -49.580 1.00 95.69 123 HIS A N 1
ATOM 954 C CA . HIS A 1 123 ? 34.498 0.718 -48.335 1.00 95.69 123 HIS A CA 1
ATOM 955 C C . HIS A 1 123 ? 35.537 1.514 -47.528 1.00 95.69 123 HIS A C 1
ATOM 957 O O . HIS A 1 123 ? 35.384 1.671 -46.319 1.00 95.69 123 HIS A O 1
ATOM 963 N N . GLN A 1 124 ? 36.568 2.071 -48.166 1.00 95.25 124 GLN A N 1
ATOM 964 C CA . GLN A 1 124 ? 37.559 2.931 -47.507 1.00 95.25 124 GLN A CA 1
ATOM 965 C C . GLN A 1 124 ? 36.921 4.207 -46.933 1.00 95.25 124 GLN A C 1
ATOM 967 O O . GLN A 1 124 ? 37.261 4.604 -45.822 1.00 95.25 124 GLN A O 1
ATOM 972 N N . ARG A 1 125 ? 35.959 4.818 -47.639 1.00 94.75 125 ARG A N 1
ATOM 973 C CA . ARG A 1 125 ? 35.233 6.010 -47.163 1.00 94.75 125 ARG A CA 1
ATOM 974 C C . ARG A 1 125 ? 34.274 5.708 -46.008 1.00 94.75 125 ARG A C 1
ATOM 976 O O . ARG A 1 125 ? 34.190 6.500 -45.076 1.00 94.75 125 ARG A O 1
ATOM 983 N N . LEU A 1 126 ? 33.553 4.585 -46.057 1.00 96.31 126 LEU A N 1
ATOM 984 C CA . LEU A 1 126 ? 32.511 4.256 -45.075 1.00 96.31 126 LEU A CA 1
ATOM 985 C C . LEU A 1 126 ? 33.020 3.459 -43.863 1.00 96.31 126 LEU A C 1
ATOM 987 O O . LEU A 1 126 ? 32.450 3.581 -42.778 1.00 96.31 126 LEU A O 1
ATOM 991 N N . SER A 1 127 ? 34.085 2.661 -43.996 1.00 96.12 127 SER A N 1
ATOM 992 C CA . SER A 1 127 ? 34.556 1.786 -42.906 1.00 96.12 127 SER A CA 1
ATOM 993 C C . SER A 1 127 ? 34.913 2.512 -41.595 1.00 96.12 127 SER A C 1
ATOM 995 O O . SER A 1 127 ? 34.554 1.970 -40.545 1.00 96.12 127 SER A O 1
ATOM 997 N N . PRO A 1 128 ? 35.498 3.733 -41.571 1.00 96.06 128 PRO A N 1
ATOM 998 C CA . PRO A 1 128 ? 35.740 4.451 -40.318 1.00 96.06 128 PRO A CA 1
ATOM 999 C C . PRO A 1 128 ? 34.434 4.880 -39.636 1.00 96.06 128 PRO A C 1
ATOM 1001 O O . PRO A 1 128 ? 34.299 4.740 -38.422 1.00 96.06 128 PRO A O 1
ATOM 1004 N N . SER A 1 129 ? 33.449 5.330 -40.423 1.00 95.81 129 SER A N 1
ATOM 1005 C CA . SER A 1 129 ? 32.128 5.743 -39.935 1.00 95.81 129 SER A CA 1
ATOM 1006 C C . SER A 1 129 ? 31.361 4.558 -39.334 1.00 95.81 129 SER A C 1
ATOM 1008 O O . SER A 1 129 ? 30.900 4.645 -38.199 1.00 95.81 129 SER A O 1
ATOM 1010 N N . ILE A 1 130 ? 31.351 3.404 -40.012 1.00 95.81 130 ILE A N 1
ATOM 1011 C CA . ILE A 1 130 ? 30.728 2.165 -39.512 1.00 95.81 130 ILE A CA 1
ATOM 1012 C C . ILE A 1 130 ? 31.408 1.673 -38.220 1.00 95.81 130 ILE A C 1
ATOM 1014 O O . ILE A 1 130 ? 30.745 1.180 -37.304 1.00 95.81 130 ILE A O 1
ATOM 1018 N N . LEU A 1 131 ? 32.737 1.783 -38.111 1.00 96.12 131 LEU A N 1
ATOM 1019 C CA . LEU A 1 131 ? 33.467 1.423 -36.888 1.00 96.12 131 LEU A CA 1
ATOM 1020 C C . LEU A 1 131 ? 33.151 2.376 -35.725 1.00 96.12 131 LEU A C 1
ATOM 1022 O O . LEU A 1 131 ? 33.016 1.924 -34.583 1.00 96.12 131 LEU A O 1
ATOM 1026 N N . GLN A 1 132 ? 33.008 3.671 -36.012 1.00 96.19 132 GLN A N 1
ATOM 1027 C CA . GLN A 1 132 ? 32.625 4.698 -35.049 1.00 96.19 132 GLN A CA 1
ATOM 1028 C C . GLN A 1 132 ? 31.181 4.503 -34.559 1.00 96.19 132 GLN A C 1
ATOM 1030 O O . GLN A 1 132 ? 30.955 4.467 -33.350 1.00 96.19 132 GLN A O 1
ATOM 1035 N N . GLU A 1 133 ? 30.226 4.272 -35.459 1.00 96.44 133 GLU A N 1
ATOM 1036 C CA . GLU A 1 133 ? 28.830 3.955 -35.134 1.00 96.44 133 GLU A CA 1
ATOM 1037 C C . GLU A 1 133 ? 28.734 2.700 -34.250 1.00 96.44 133 GLU A C 1
ATOM 1039 O O . GLU A 1 133 ? 28.158 2.738 -33.162 1.00 96.44 133 GLU A O 1
ATOM 1044 N N . LYS A 1 134 ? 29.420 1.610 -34.627 1.00 96.94 134 LYS A N 1
ATOM 1045 C CA . LYS A 1 134 ? 29.514 0.387 -33.805 1.00 96.94 134 LYS A CA 1
ATOM 1046 C C . LYS A 1 134 ? 30.132 0.633 -32.425 1.00 96.94 134 LYS A C 1
ATOM 1048 O O . LYS A 1 134 ? 29.836 -0.109 -31.487 1.00 96.94 134 LYS A O 1
ATOM 1053 N N . ARG A 1 135 ? 31.015 1.628 -32.275 1.00 96.62 135 ARG A N 1
ATOM 1054 C CA . ARG A 1 135 ? 31.575 2.023 -30.973 1.00 96.62 135 ARG A CA 1
ATOM 1055 C C . ARG A 1 135 ? 30.549 2.794 -30.141 1.00 96.62 135 ARG A C 1
ATOM 1057 O O . ARG A 1 135 ? 30.425 2.477 -28.959 1.00 96.62 135 ARG A O 1
ATOM 1064 N N . TYR A 1 136 ? 29.812 3.732 -30.736 1.00 97.25 136 TYR A N 1
ATOM 1065 C CA . TYR A 1 136 ? 28.741 4.457 -30.047 1.00 97.25 136 TYR A CA 1
ATOM 1066 C C . TYR A 1 136 ? 27.607 3.523 -29.620 1.00 97.25 136 TYR A C 1
ATOM 1068 O O . TYR A 1 136 ? 27.292 3.495 -28.436 1.00 97.25 136 TYR A O 1
ATOM 1076 N N . GLY A 1 137 ? 27.103 2.655 -30.503 1.00 97.62 137 GLY A N 1
ATOM 1077 C CA . GLY A 1 137 ? 26.054 1.689 -30.150 1.00 97.62 137 GLY A CA 1
ATOM 1078 C C . GLY A 1 137 ? 26.454 0.753 -28.998 1.00 97.62 137 GLY A C 1
ATOM 1079 O O . GLY A 1 137 ? 25.659 0.494 -28.098 1.00 97.62 137 GLY A O 1
ATOM 1080 N N . ARG A 1 138 ? 27.723 0.313 -28.934 1.00 96.88 138 ARG A N 1
ATOM 1081 C CA . ARG A 1 138 ? 28.239 -0.434 -27.767 1.00 96.88 138 ARG A CA 1
ATOM 1082 C C . ARG A 1 138 ? 28.334 0.415 -26.496 1.00 96.88 138 ARG A C 1
ATOM 1084 O O . ARG A 1 138 ? 28.165 -0.124 -25.406 1.00 96.88 138 ARG A O 1
ATOM 1091 N N . GLN A 1 139 ? 28.635 1.708 -26.605 1.00 97.31 139 GLN A N 1
ATOM 1092 C CA . GLN A 1 139 ? 28.681 2.617 -25.458 1.00 97.31 139 GLN A CA 1
ATOM 1093 C C . GLN A 1 139 ? 27.275 2.918 -24.922 1.00 97.31 139 GLN A C 1
ATOM 1095 O O . GLN A 1 139 ? 27.072 2.908 -23.711 1.00 97.31 139 GLN A O 1
ATOM 1100 N N . GLU A 1 140 ? 26.304 3.140 -25.805 1.00 97.31 140 GLU A N 1
ATOM 1101 C CA . GLU A 1 140 ? 24.899 3.339 -25.443 1.00 97.31 140 GLU A CA 1
ATOM 1102 C C . GLU A 1 140 ? 24.289 2.076 -24.841 1.00 97.31 140 GLU A C 1
ATOM 1104 O O . GLU A 1 140 ? 23.675 2.158 -23.783 1.00 97.31 140 GLU A O 1
ATOM 1109 N N . SER A 1 141 ? 24.550 0.900 -25.422 1.00 97.75 141 SER A N 1
ATOM 1110 C CA . SER A 1 141 ? 24.108 -0.380 -24.856 1.00 97.75 141 SER A CA 1
ATOM 1111 C C . SER A 1 141 ? 24.627 -0.604 -23.431 1.00 97.75 141 SER A C 1
ATOM 1113 O O . SER A 1 141 ? 23.883 -1.116 -22.602 1.00 97.75 141 SER A O 1
ATOM 1115 N N . ARG A 1 142 ? 25.871 -0.203 -23.122 1.00 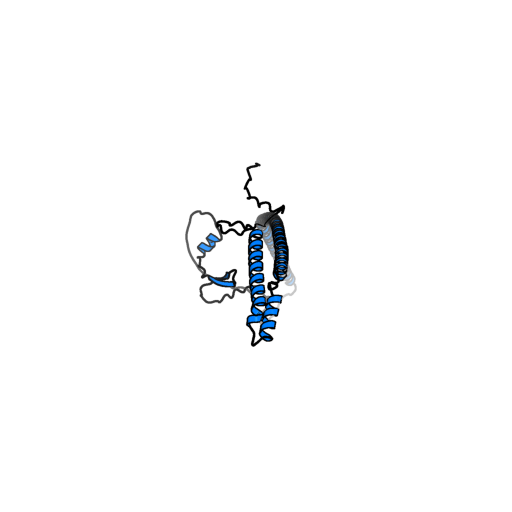97.75 142 ARG A N 1
ATOM 1116 C CA . ARG A 1 142 ? 26.423 -0.284 -21.756 1.00 97.75 142 ARG A CA 1
ATOM 1117 C C . ARG A 1 142 ? 25.733 0.683 -20.797 1.00 97.75 142 ARG A C 1
ATOM 1119 O O . ARG A 1 142 ? 25.331 0.268 -19.720 1.00 97.75 142 ARG A O 1
ATOM 1126 N N . ARG A 1 143 ? 25.529 1.938 -21.210 1.00 98.25 143 ARG A N 1
ATOM 1127 C CA . ARG A 1 143 ? 24.784 2.933 -20.416 1.00 98.25 143 ARG A CA 1
ATOM 1128 C C . ARG A 1 143 ? 23.349 2.476 -20.144 1.00 98.25 143 ARG A C 1
ATOM 1130 O O . ARG A 1 143 ? 22.862 2.620 -19.031 1.00 98.25 143 ARG A O 1
ATOM 1137 N N . ALA A 1 144 ? 22.680 1.901 -21.143 1.00 98.19 144 ALA A N 1
ATOM 1138 C CA . ALA A 1 144 ? 21.339 1.343 -20.994 1.00 98.19 144 ALA A CA 1
ATOM 1139 C C . ALA A 1 144 ? 21.315 0.167 -20.001 1.00 98.19 144 ALA A C 1
ATOM 1141 O O . ALA A 1 144 ? 20.419 0.099 -19.166 1.00 98.19 144 ALA A O 1
ATOM 1142 N N . GLU A 1 145 ? 22.317 -0.718 -20.038 1.00 98.38 145 GLU A N 1
ATOM 1143 C CA . GLU A 1 145 ? 22.469 -1.818 -19.076 1.00 98.38 145 GLU A CA 1
ATOM 1144 C C . GLU A 1 145 ? 22.749 -1.314 -17.644 1.00 98.38 145 GLU A C 1
ATOM 1146 O O . GLU A 1 145 ? 22.197 -1.844 -16.680 1.00 98.38 145 GLU A O 1
ATOM 1151 N N . GLU A 1 146 ? 23.566 -0.268 -17.492 1.00 98.31 146 GLU A N 1
ATOM 1152 C CA . GLU A 1 146 ? 23.834 0.400 -16.210 1.00 98.31 146 GLU A CA 1
ATOM 1153 C C . GLU A 1 146 ? 22.556 1.023 -15.621 1.00 98.31 146 GLU A C 1
ATOM 1155 O O . GLU A 1 146 ? 22.225 0.761 -14.462 1.00 98.31 146 GLU A O 1
ATOM 1160 N N . PHE A 1 147 ? 21.789 1.772 -16.422 1.00 98.50 147 PHE A N 1
ATOM 1161 C CA . PHE A 1 147 ? 20.506 2.337 -15.990 1.00 98.50 147 PHE A CA 1
ATOM 1162 C C . PHE A 1 147 ? 19.452 1.263 -15.692 1.00 98.50 147 PHE A C 1
ATOM 1164 O O . PHE A 1 147 ? 18.703 1.415 -14.730 1.00 98.50 147 PHE A O 1
ATOM 1171 N N . ALA A 1 148 ? 19.406 0.168 -16.457 1.00 98.56 148 ALA A N 1
ATOM 1172 C CA . ALA A 1 148 ? 18.489 -0.942 -16.196 1.00 98.56 148 ALA A CA 1
ATOM 1173 C C . ALA A 1 148 ? 18.768 -1.607 -14.837 1.00 98.56 148 ALA A C 1
ATOM 1175 O O . ALA A 1 148 ? 17.835 -1.856 -14.075 1.00 98.56 148 ALA A O 1
ATOM 1176 N N . LYS A 1 149 ? 20.046 -1.824 -14.492 1.00 98.56 149 LYS A N 1
ATOM 1177 C CA . LYS A 1 149 ? 20.453 -2.368 -13.183 1.00 98.56 149 LYS A CA 1
ATOM 1178 C C . LYS A 1 149 ? 20.143 -1.420 -12.029 1.00 98.56 149 LYS A C 1
ATOM 1180 O O . LYS A 1 149 ? 19.769 -1.875 -10.950 1.00 98.56 149 LYS A O 1
ATOM 1185 N N . GLU A 1 150 ? 20.299 -0.112 -12.226 1.00 98.50 150 GLU A N 1
ATOM 1186 C CA . GLU A 1 150 ? 19.940 0.861 -11.191 1.00 98.50 150 GLU A CA 1
ATOM 1187 C C . GLU A 1 150 ? 18.419 0.951 -11.001 1.00 98.50 150 GLU A C 1
ATOM 1189 O O . GLU A 1 150 ? 17.948 0.979 -9.865 1.00 98.50 150 GLU A O 1
ATOM 1194 N N . LEU A 1 151 ? 17.637 0.887 -12.084 1.00 98.75 151 LEU A N 1
ATOM 1195 C CA . LEU A 1 151 ? 16.177 0.817 -12.005 1.00 98.75 151 LEU A CA 1
ATOM 1196 C C . LEU A 1 151 ? 15.710 -0.455 -11.278 1.00 98.75 151 LEU A C 1
ATOM 1198 O O . LEU A 1 151 ? 14.876 -0.366 -10.384 1.00 98.75 151 LEU A O 1
ATOM 1202 N N . GLU A 1 152 ? 16.298 -1.617 -11.579 1.00 98.62 152 GLU A N 1
ATOM 1203 C CA . GLU A 1 152 ? 15.998 -2.878 -10.886 1.00 98.62 152 GLU A CA 1
ATOM 1204 C C . GLU A 1 152 ? 16.278 -2.794 -9.375 1.00 98.62 152 GLU A C 1
ATOM 1206 O O . GLU A 1 152 ? 15.465 -3.242 -8.562 1.00 98.62 152 GLU A O 1
ATOM 1211 N N . ARG A 1 153 ? 17.391 -2.162 -8.974 1.00 98.62 153 ARG A N 1
ATOM 1212 C CA . ARG A 1 153 ? 17.700 -1.904 -7.557 1.00 98.62 153 ARG A CA 1
ATOM 1213 C C . ARG A 1 153 ? 16.664 -1.000 -6.899 1.00 98.62 153 ARG A C 1
ATOM 1215 O O . ARG A 1 153 ? 16.238 -1.292 -5.783 1.00 98.62 153 ARG A O 1
ATOM 1222 N N . LYS A 1 154 ? 16.250 0.075 -7.577 1.00 98.75 154 LYS A N 1
ATOM 1223 C CA . LYS A 1 154 ? 15.234 1.009 -7.071 1.00 98.75 154 LYS A CA 1
ATOM 1224 C C . LYS A 1 154 ? 13.866 0.343 -6.952 1.00 98.75 154 LYS A C 1
ATOM 1226 O O . LYS A 1 154 ? 13.211 0.499 -5.925 1.00 98.75 154 LYS A O 1
ATOM 1231 N N . ASP A 1 155 ? 13.480 -0.481 -7.919 1.00 98.69 155 ASP A N 1
ATOM 1232 C CA . ASP A 1 155 ? 12.260 -1.286 -7.858 1.00 98.69 155 ASP A CA 1
ATOM 1233 C C . ASP A 1 155 ? 12.299 -2.311 -6.716 1.00 98.69 155 ASP A C 1
ATOM 1235 O O . ASP A 1 155 ? 11.288 -2.525 -6.047 1.00 98.69 155 ASP A O 1
ATOM 1239 N N . ALA A 1 156 ? 13.446 -2.951 -6.465 1.00 98.75 156 ALA A N 1
ATOM 1240 C CA . ALA A 1 156 ? 13.617 -3.874 -5.343 1.00 98.75 156 ALA A CA 1
ATOM 1241 C C . ALA A 1 156 ? 13.546 -3.155 -3.981 1.00 98.75 156 ALA A C 1
ATOM 1243 O O . ALA A 1 156 ? 12.894 -3.646 -3.057 1.00 98.75 156 ALA A O 1
ATOM 1244 N N . GLU A 1 157 ? 14.160 -1.974 -3.865 1.00 98.62 157 GLU A N 1
ATOM 1245 C CA . GLU A 1 157 ? 14.088 -1.106 -2.684 1.00 98.62 157 GLU A CA 1
ATOM 1246 C C . GLU A 1 157 ? 12.642 -0.653 -2.408 1.00 98.62 157 GLU A C 1
ATOM 1248 O O . GLU A 1 157 ? 12.144 -0.819 -1.291 1.00 98.62 157 GLU A O 1
ATOM 1253 N N . LEU A 1 158 ? 11.928 -0.182 -3.438 1.00 98.75 158 LEU A N 1
ATOM 1254 C CA . LEU A 1 158 ? 10.517 0.205 -3.349 1.00 98.75 158 LEU A CA 1
ATOM 1255 C C . LEU A 1 158 ? 9.616 -0.974 -2.960 1.00 98.75 158 LEU A C 1
ATOM 1257 O O . LEU A 1 158 ? 8.786 -0.824 -2.066 1.00 98.75 158 LEU A O 1
ATOM 1261 N N . LYS A 1 159 ? 9.805 -2.160 -3.556 1.00 98.81 159 LYS A N 1
ATOM 1262 C CA . LYS A 1 159 ? 9.058 -3.381 -3.188 1.00 98.81 159 LYS A CA 1
ATOM 1263 C C . LYS A 1 159 ? 9.288 -3.779 -1.729 1.00 98.81 159 LYS A C 1
ATOM 1265 O O . LYS A 1 159 ? 8.339 -4.172 -1.057 1.00 98.81 159 LYS A O 1
ATOM 1270 N N . ARG A 1 160 ? 10.516 -3.644 -1.215 1.00 98.75 160 ARG A N 1
ATOM 1271 C CA . ARG A 1 160 ? 10.840 -3.925 0.195 1.00 98.75 160 ARG A CA 1
ATOM 1272 C C . ARG A 1 160 ? 10.132 -2.957 1.148 1.00 98.75 160 ARG A C 1
ATOM 1274 O O . ARG A 1 160 ? 9.639 -3.377 2.192 1.00 98.75 160 ARG A O 1
ATOM 1281 N N . LEU A 1 161 ? 10.080 -1.671 0.796 1.00 98.75 161 LEU A N 1
ATOM 1282 C CA . LEU A 1 161 ? 9.370 -0.650 1.571 1.00 98.75 161 LEU A CA 1
ATOM 1283 C C . LEU A 1 161 ? 7.847 -0.854 1.526 1.00 98.75 161 LEU A C 1
ATOM 1285 O O . LEU A 1 161 ? 7.198 -0.802 2.565 1.00 98.75 161 LEU A O 1
ATOM 1289 N N . ASP A 1 162 ? 7.289 -1.144 0.350 1.00 98.56 162 ASP A N 1
ATOM 1290 C CA . ASP A 1 162 ? 5.869 -1.465 0.155 1.00 98.56 162 ASP A CA 1
ATOM 1291 C C . ASP A 1 162 ? 5.434 -2.683 0.988 1.00 98.56 162 ASP A C 1
ATOM 1293 O O . ASP A 1 162 ? 4.443 -2.608 1.715 1.00 98.56 162 ASP A O 1
ATOM 1297 N N . GLN A 1 163 ? 6.215 -3.769 0.965 1.00 98.81 163 GLN A N 1
ATOM 1298 C CA . GLN A 1 163 ? 5.994 -4.944 1.815 1.00 98.81 163 GLN A CA 1
ATOM 1299 C C . GLN A 1 163 ? 6.015 -4.575 3.303 1.00 98.81 163 GLN A C 1
ATOM 1301 O O . GLN A 1 163 ? 5.063 -4.881 4.018 1.00 98.81 163 GLN A O 1
ATOM 1306 N N . PHE A 1 164 ? 7.037 -3.840 3.755 1.00 98.75 164 PHE A N 1
ATOM 1307 C CA . PHE A 1 164 ? 7.139 -3.398 5.146 1.00 98.75 164 PHE A CA 1
ATOM 1308 C C . PHE A 1 164 ? 5.924 -2.565 5.590 1.00 98.75 164 PHE A C 1
ATOM 1310 O O . PHE A 1 164 ? 5.348 -2.828 6.646 1.00 98.75 164 PHE A O 1
ATOM 1317 N N . TYR A 1 165 ? 5.487 -1.585 4.792 1.00 98.56 165 TYR A N 1
ATOM 1318 C CA . TYR A 1 165 ? 4.327 -0.763 5.147 1.00 98.56 165 TYR A CA 1
ATOM 1319 C C . TYR A 1 165 ? 3.006 -1.542 5.088 1.00 98.56 165 TYR A C 1
ATOM 1321 O O . TYR A 1 165 ? 2.153 -1.327 5.949 1.00 98.56 165 TYR A O 1
ATOM 1329 N N . LYS A 1 166 ? 2.847 -2.499 4.165 1.00 98.75 166 LYS A N 1
ATOM 1330 C CA . LYS A 1 166 ? 1.697 -3.423 4.147 1.00 98.75 166 LYS A CA 1
ATOM 1331 C C . LYS A 1 166 ? 1.659 -4.328 5.381 1.00 98.75 166 LYS A C 1
ATOM 1333 O O . LYS A 1 166 ? 0.590 -4.533 5.956 1.00 98.75 166 LYS A O 1
ATOM 1338 N N . GLU A 1 167 ? 2.805 -4.819 5.842 1.00 98.56 167 GLU A N 1
ATOM 1339 C CA . GLU A 1 167 ? 2.910 -5.577 7.096 1.00 98.56 167 GLU A CA 1
ATOM 1340 C C . GLU A 1 167 ? 2.564 -4.713 8.320 1.00 98.56 167 GLU A C 1
ATOM 1342 O O . GLU A 1 167 ? 1.854 -5.172 9.216 1.00 98.56 167 GLU A O 1
ATOM 1347 N N . GLN A 1 168 ? 2.990 -3.443 8.356 1.00 98.62 168 GLN A N 1
ATOM 1348 C CA . GLN A 1 168 ? 2.585 -2.519 9.424 1.00 98.62 168 GLN A CA 1
ATOM 1349 C C . GLN A 1 168 ? 1.076 -2.237 9.402 1.00 98.62 168 GLN A C 1
ATOM 1351 O O . GLN A 1 168 ? 0.437 -2.321 10.451 1.00 98.62 168 GLN A O 1
ATOM 1356 N N . LEU A 1 169 ? 0.495 -1.951 8.231 1.00 98.69 169 LEU A N 1
ATOM 1357 C CA . LEU A 1 169 ? -0.942 -1.700 8.080 1.00 98.69 169 LEU A CA 1
ATOM 1358 C C . LEU A 1 169 ? -1.767 -2.910 8.522 1.00 98.69 169 LEU A C 1
ATOM 1360 O O . LEU A 1 169 ? -2.576 -2.780 9.435 1.00 98.69 169 LEU A O 1
ATOM 1364 N N . THR A 1 170 ? -1.490 -4.101 7.988 1.00 98.56 170 THR A N 1
ATOM 1365 C CA . THR A 1 170 ? -2.212 -5.331 8.367 1.00 98.56 170 THR A CA 1
ATOM 1366 C C . THR A 1 170 ? -2.035 -5.692 9.849 1.00 98.56 170 THR A C 1
ATOM 1368 O O . THR A 1 170 ? -2.971 -6.174 10.489 1.00 98.56 170 THR A O 1
ATOM 1371 N N . SER A 1 171 ? -0.869 -5.409 10.444 1.00 98.62 171 SER A N 1
ATOM 1372 C CA . SER A 1 171 ? -0.629 -5.561 11.888 1.00 98.62 171 SER A CA 1
ATOM 1373 C C . SER A 1 171 ? -1.465 -4.587 12.728 1.00 98.62 171 SER A C 1
ATOM 1375 O O . SER A 1 171 ? -2.026 -4.985 13.752 1.00 98.62 171 SER A O 1
ATOM 1377 N N . ILE A 1 172 ? -1.585 -3.325 12.303 1.00 98.56 172 ILE A N 1
ATOM 1378 C CA . ILE A 1 172 ? -2.413 -2.304 12.964 1.00 98.56 172 ILE A CA 1
ATOM 1379 C C . ILE A 1 172 ? -3.902 -2.627 12.801 1.00 98.56 172 ILE A C 1
ATOM 1381 O O . ILE A 1 172 ? -4.630 -2.625 13.789 1.00 98.56 172 ILE A O 1
ATOM 1385 N N . GLU A 1 173 ? -4.350 -2.975 11.595 1.00 98.31 173 GLU A N 1
ATOM 1386 C CA . GLU A 1 173 ? -5.727 -3.389 11.305 1.00 98.31 173 GLU A CA 1
ATOM 1387 C C . GLU A 1 173 ? -6.138 -4.589 12.160 1.00 98.31 173 GLU A C 1
ATOM 1389 O O . GLU A 1 173 ? -7.177 -4.543 12.817 1.00 98.31 173 GLU A O 1
ATOM 1394 N N . LYS A 1 174 ? -5.294 -5.627 12.240 1.00 98.62 174 LYS A N 1
ATOM 1395 C CA . LYS A 1 174 ? -5.547 -6.807 13.078 1.00 98.62 174 LYS A CA 1
ATOM 1396 C C . LYS A 1 174 ? -5.621 -6.462 14.568 1.00 98.62 174 LYS A C 1
ATOM 1398 O O . LYS A 1 174 ? -6.496 -6.971 15.264 1.00 98.62 174 LYS A O 1
ATOM 1403 N N . LYS A 1 175 ? -4.732 -5.595 15.072 1.00 98.44 175 LYS A N 1
ATOM 1404 C CA . LYS A 1 175 ? -4.777 -5.124 16.470 1.00 98.44 175 LYS A CA 1
ATOM 1405 C C . LYS A 1 175 ? -6.045 -4.319 16.748 1.00 98.44 175 LYS A C 1
ATOM 1407 O O . LYS A 1 175 ? -6.687 -4.553 17.765 1.00 98.44 175 LYS A O 1
ATOM 1412 N N . ASN A 1 176 ? -6.432 -3.429 15.837 1.00 98.38 176 ASN A N 1
ATOM 1413 C CA . ASN A 1 176 ? -7.662 -2.650 15.951 1.00 98.38 176 ASN A CA 1
ATOM 1414 C C . ASN A 1 176 ? -8.894 -3.566 15.955 1.00 98.38 176 ASN A C 1
ATOM 1416 O O . ASN A 1 176 ? -9.727 -3.444 16.846 1.00 98.38 176 ASN A O 1
ATOM 1420 N N . GLN A 1 177 ? -8.986 -4.520 15.021 1.00 98.62 177 GLN A N 1
ATOM 1421 C CA . GLN A 1 177 ? -10.068 -5.512 14.970 1.00 98.62 177 GLN A CA 1
ATOM 1422 C C . GLN A 1 177 ? -10.181 -6.312 16.275 1.00 98.62 177 GLN A C 1
ATOM 1424 O O . GLN A 1 177 ? -11.282 -6.467 16.797 1.00 98.62 177 GLN A O 1
ATOM 1429 N N . GLU A 1 178 ? -9.059 -6.768 16.835 1.00 98.19 178 GLU A N 1
ATOM 1430 C CA . GLU A 1 178 ? -9.053 -7.517 18.095 1.00 98.19 178 GLU A CA 1
ATOM 1431 C C . GLU A 1 178 ? -9.459 -6.644 19.295 1.00 98.19 178 GLU A C 1
ATOM 1433 O O . GLU A 1 178 ? -10.240 -7.084 20.138 1.00 98.19 178 GLU A O 1
ATOM 1438 N N . ILE A 1 179 ? -9.017 -5.381 19.349 1.00 98.31 179 ILE A N 1
ATOM 1439 C CA . ILE A 1 179 ? -9.467 -4.416 20.366 1.00 98.31 179 ILE A CA 1
ATOM 1440 C C . ILE A 1 179 ? -10.978 -4.179 20.250 1.00 98.31 179 ILE A C 1
ATOM 1442 O O . ILE A 1 179 ? -11.673 -4.220 21.267 1.00 98.31 179 ILE A O 1
ATOM 1446 N N . PHE A 1 180 ? -11.510 -3.982 19.039 1.00 98.56 180 PHE A N 1
ATOM 1447 C CA . PHE A 1 180 ? -12.951 -3.830 18.820 1.00 98.56 180 PHE A CA 1
ATOM 1448 C C . PHE A 1 180 ? -13.729 -5.081 19.245 1.00 98.56 180 PHE A C 1
ATOM 1450 O O . PHE A 1 180 ? -14.730 -4.946 19.948 1.00 98.56 180 PHE A O 1
ATOM 1457 N N . ARG A 1 181 ? -13.251 -6.285 18.896 1.00 98.56 181 ARG A N 1
ATOM 1458 C CA . ARG A 1 181 ? -13.857 -7.564 19.301 1.00 98.56 181 ARG A CA 1
ATOM 1459 C C . ARG A 1 181 ? -13.919 -7.694 20.823 1.00 98.56 181 ARG A C 1
ATOM 1461 O O . ARG A 1 181 ? -15.000 -7.859 21.382 1.00 98.56 181 ARG A O 1
ATOM 1468 N N . MET A 1 182 ? -12.779 -7.540 21.494 1.00 97.94 182 MET A N 1
ATOM 1469 C CA . MET A 1 182 ? -12.678 -7.648 22.953 1.00 97.94 182 MET A CA 1
ATOM 1470 C C . MET A 1 182 ? -13.509 -6.574 23.672 1.00 97.94 182 MET A C 1
ATOM 1472 O O . MET A 1 182 ? -14.154 -6.866 24.677 1.00 97.94 182 MET A O 1
ATOM 1476 N N . THR A 1 183 ? -13.550 -5.345 23.148 1.00 98.19 183 THR A N 1
ATOM 1477 C CA . THR A 1 183 ? -14.364 -4.253 23.713 1.00 98.19 183 THR A CA 1
ATOM 1478 C C . THR A 1 183 ? -15.861 -4.521 23.541 1.00 98.19 183 THR A C 1
ATOM 1480 O O . THR A 1 183 ? -16.627 -4.306 24.479 1.00 98.19 183 THR A O 1
ATOM 1483 N N . ALA A 1 184 ? -16.290 -5.036 22.384 1.00 98.38 184 ALA A N 1
ATOM 1484 C CA . ALA A 1 184 ? -17.679 -5.426 22.150 1.00 98.38 184 ALA A CA 1
ATOM 1485 C C . ALA A 1 184 ? -18.103 -6.582 23.073 1.00 98.38 184 ALA A C 1
ATOM 1487 O O . ALA A 1 184 ? -19.155 -6.508 23.704 1.00 98.38 184 ALA A O 1
ATOM 1488 N N . GLU A 1 185 ? -17.265 -7.610 23.230 1.00 97.88 185 GLU A N 1
ATOM 1489 C CA . GLU A 1 185 ? -17.507 -8.729 24.153 1.00 97.88 185 GLU A CA 1
ATOM 1490 C C . GLU A 1 185 ? -17.614 -8.260 25.612 1.00 97.88 185 GLU A C 1
ATOM 1492 O O . GLU A 1 185 ? -18.549 -8.645 26.321 1.00 97.88 185 GLU A O 1
ATOM 1497 N N . GLN A 1 186 ? -16.719 -7.370 26.056 1.00 97.56 186 GLN A N 1
ATOM 1498 C CA . GLN A 1 186 ? -16.786 -6.756 27.386 1.00 97.56 186 GLN A CA 1
ATOM 1499 C C . GLN A 1 186 ? -18.056 -5.916 27.569 1.00 97.56 186 GLN A C 1
ATOM 1501 O O . GLN A 1 186 ? -18.726 -6.046 28.595 1.00 97.56 186 GLN A O 1
ATOM 1506 N N . PHE A 1 187 ? -18.423 -5.100 26.576 1.00 98.38 187 PHE A N 1
ATOM 1507 C CA . PHE A 1 187 ? -19.636 -4.284 26.608 1.00 98.38 187 PHE A CA 1
ATOM 1508 C C . PHE A 1 187 ? -20.900 -5.149 26.687 1.00 98.38 187 PHE A C 1
ATOM 1510 O O . PHE A 1 187 ? -21.725 -4.942 27.574 1.00 98.38 187 PHE A O 1
ATOM 1517 N N . HIS A 1 188 ? -21.035 -6.164 25.828 1.00 98.19 188 HIS A N 1
ATOM 1518 C CA . HIS A 1 188 ? -22.181 -7.075 25.845 1.00 98.19 188 HIS A CA 1
ATOM 1519 C C . HIS A 1 188 ? -22.255 -7.895 27.138 1.00 98.19 188 HIS A C 1
ATOM 1521 O O . HIS A 1 188 ? -23.346 -8.084 27.679 1.00 98.19 188 HIS A O 1
ATOM 1527 N N . THR A 1 189 ? -21.115 -8.320 27.690 1.00 97.44 189 THR A N 1
ATOM 1528 C CA . THR A 1 189 ? -21.063 -9.013 28.988 1.00 97.44 189 THR A CA 1
ATOM 1529 C C . THR A 1 189 ? -21.509 -8.091 30.126 1.00 97.44 189 THR A C 1
ATOM 1531 O O . THR A 1 189 ? -22.329 -8.483 30.959 1.00 97.44 189 THR A O 1
ATOM 1534 N N . ALA A 1 190 ? -21.025 -6.845 30.150 1.00 96.56 190 ALA A N 1
ATOM 1535 C CA . ALA A 1 190 ? -21.414 -5.847 31.143 1.00 96.56 190 ALA A CA 1
ATOM 1536 C C . ALA A 1 190 ? -22.902 -5.471 31.031 1.00 96.56 190 ALA A C 1
ATOM 1538 O O . ALA A 1 190 ? -23.589 -5.417 32.051 1.00 96.56 190 ALA A O 1
ATOM 1539 N N . ALA A 1 191 ? -23.413 -5.282 29.810 1.00 96.75 191 ALA A N 1
ATOM 1540 C CA . ALA A 1 191 ? -24.821 -5.005 29.536 1.00 96.75 191 ALA A CA 1
ATOM 1541 C C . ALA A 1 191 ? -25.724 -6.172 29.965 1.00 96.75 191 ALA A C 1
ATOM 1543 O O . ALA A 1 191 ? -26.681 -5.958 30.702 1.00 96.75 191 ALA A O 1
ATOM 1544 N N . THR A 1 192 ? -25.375 -7.413 29.612 1.00 95.12 192 THR A N 1
ATOM 1545 C CA . THR A 1 192 ? -26.137 -8.615 30.002 1.00 95.12 192 THR A CA 1
ATOM 1546 C C . THR A 1 192 ? -26.157 -8.802 31.522 1.00 95.12 192 THR A C 1
ATOM 1548 O O . THR A 1 192 ? -27.194 -9.126 32.100 1.00 95.12 192 THR A O 1
ATOM 1551 N N . ASN A 1 193 ? -25.035 -8.548 32.204 1.00 93.00 193 ASN A N 1
ATOM 1552 C CA . ASN A 1 193 ? -24.961 -8.580 33.667 1.00 93.00 193 ASN A CA 1
ATOM 1553 C C . ASN A 1 193 ? -25.796 -7.448 34.299 1.00 93.00 193 ASN A C 1
ATOM 1555 O O . ASN A 1 193 ? -26.533 -7.680 35.258 1.00 93.00 193 ASN A O 1
ATOM 1559 N N . ALA A 1 194 ? -25.752 -6.235 33.740 1.00 93.38 194 ALA A N 1
ATOM 1560 C CA . ALA A 1 194 ? -26.600 -5.130 34.177 1.00 93.38 194 ALA A CA 1
ATOM 1561 C C . ALA A 1 194 ? -28.092 -5.461 34.002 1.00 93.38 194 ALA A C 1
ATOM 1563 O O . ALA A 1 194 ? -28.852 -5.315 34.958 1.00 93.38 194 ALA A O 1
ATOM 1564 N N . GLU A 1 195 ? -28.499 -5.992 32.845 1.00 89.69 195 GLU A N 1
ATOM 1565 C CA . GLU A 1 195 ? -29.860 -6.480 32.608 1.00 89.69 195 GLU A CA 1
ATOM 1566 C C . GLU A 1 195 ? -30.261 -7.564 33.605 1.00 89.69 195 GLU A C 1
ATOM 1568 O O . GLU A 1 195 ? -31.326 -7.461 34.207 1.00 89.69 195 GLU A O 1
ATOM 1573 N N . TYR A 1 196 ? -29.416 -8.570 33.841 1.00 89.44 196 TYR A N 1
ATOM 1574 C CA . TYR A 1 196 ? -29.690 -9.622 34.820 1.00 89.44 196 TYR A CA 1
ATOM 1575 C C . TYR A 1 196 ? -29.906 -9.045 36.225 1.00 89.44 196 TYR A C 1
ATOM 1577 O O . TYR A 1 196 ? -30.885 -9.381 36.889 1.00 89.44 196 TYR A O 1
ATOM 1585 N N . ARG A 1 197 ? -29.049 -8.116 36.666 1.00 83.44 197 ARG A N 1
ATOM 1586 C CA . ARG A 1 197 ? -29.156 -7.468 37.985 1.00 83.44 197 ARG A CA 1
ATOM 1587 C C . ARG A 1 197 ? -30.351 -6.519 38.095 1.00 83.44 197 ARG A C 1
ATOM 1589 O O . ARG A 1 197 ? -30.885 -6.369 39.191 1.00 83.44 197 ARG A O 1
ATOM 1596 N N . VAL A 1 198 ? -30.776 -5.887 37.000 1.00 81.62 198 VAL A N 1
ATOM 1597 C CA . VAL A 1 198 ? -31.990 -5.054 36.952 1.00 81.62 198 VAL A CA 1
ATOM 1598 C C . VAL A 1 198 ? -33.246 -5.928 36.935 1.00 81.62 198 VAL A C 1
ATOM 1600 O O . VAL A 1 198 ? -34.154 -5.670 37.713 1.00 81.62 198 VAL A O 1
ATOM 1603 N N . ARG A 1 199 ? -33.278 -7.014 36.153 1.00 71.75 199 ARG A N 1
ATOM 1604 C CA . ARG A 1 199 ? -34.382 -7.993 36.149 1.00 71.75 199 ARG A CA 1
ATOM 1605 C C . ARG A 1 199 ? -34.503 -8.738 37.486 1.00 71.75 199 ARG A C 1
ATOM 1607 O O . ARG A 1 199 ? -35.615 -8.990 37.932 1.00 71.75 199 ARG A O 1
ATOM 1614 N N . GLN A 1 200 ? -33.386 -9.042 38.158 1.00 63.59 200 GLN A N 1
ATOM 1615 C CA . GLN A 1 200 ? -33.384 -9.575 39.530 1.00 63.59 200 GLN A CA 1
ATOM 1616 C C . GLN A 1 200 ? -33.874 -8.561 40.569 1.00 63.59 200 GLN A C 1
ATOM 1618 O O . GLN A 1 200 ? -34.426 -8.969 41.586 1.00 63.59 200 GLN A O 1
ATOM 1623 N N . ARG A 1 201 ? -33.754 -7.249 40.315 1.00 61.66 201 ARG A N 1
ATOM 1624 C CA . ARG A 1 201 ? -34.539 -6.223 41.024 1.00 61.66 201 ARG A CA 1
ATOM 1625 C C . ARG A 1 201 ? -35.973 -6.184 40.484 1.00 61.66 201 ARG A C 1
ATOM 1627 O O . ARG A 1 201 ? -36.505 -5.127 40.159 1.00 61.66 201 ARG A O 1
ATOM 1634 N N . SER A 1 202 ? -36.590 -7.362 40.419 1.00 55.44 202 SER A N 1
ATOM 1635 C CA . SER A 1 202 ? -38.033 -7.513 40.329 1.00 55.44 202 SER A CA 1
ATOM 1636 C C . SER A 1 202 ? -38.635 -6.755 41.506 1.00 55.44 202 SER A C 1
ATOM 1638 O O . SER A 1 202 ? -38.355 -7.079 42.660 1.00 55.44 202 SER A O 1
ATOM 1640 N N . TYR A 1 203 ? -39.408 -5.712 41.213 1.00 64.81 203 TYR A N 1
ATOM 1641 C CA . TYR A 1 203 ? -40.097 -4.921 42.225 1.00 64.81 203 TYR A CA 1
ATOM 1642 C C . TYR A 1 203 ? -41.251 -5.749 42.785 1.00 64.81 203 TYR A C 1
ATOM 1644 O O . TYR A 1 203 ? -42.381 -5.657 42.309 1.00 64.81 203 TYR A O 1
ATOM 1652 N N . GLU A 1 204 ? -40.954 -6.587 43.775 1.00 69.56 204 GLU A N 1
ATOM 1653 C CA . GLU A 1 204 ? -41.978 -7.274 44.550 1.00 69.56 204 GLU A CA 1
ATOM 1654 C C . GLU A 1 204 ? -42.779 -6.213 45.329 1.00 69.56 204 GLU A C 1
ATOM 1656 O O . GLU A 1 204 ? -42.194 -5.464 46.121 1.00 69.56 204 GLU A O 1
ATOM 1661 N N . PRO A 1 205 ? -44.086 -6.048 45.049 1.00 79.19 205 PRO A N 1
ATOM 1662 C CA . PRO A 1 205 ? -44.851 -4.928 45.578 1.00 79.19 205 PRO A CA 1
ATOM 1663 C C . PRO A 1 205 ? -44.995 -5.052 47.095 1.00 79.19 205 PRO A C 1
ATOM 1665 O O . PRO A 1 205 ? -45.603 -5.987 47.618 1.00 79.19 205 PRO A O 1
ATOM 1668 N N . VAL A 1 206 ? -44.433 -4.086 47.820 1.00 83.69 206 VAL A N 1
ATOM 1669 C CA . VAL A 1 206 ? -44.429 -4.120 49.284 1.00 83.69 206 VAL A CA 1
ATOM 1670 C C . VAL A 1 206 ? -45.867 -4.053 49.811 1.00 83.69 206 VAL A C 1
ATOM 1672 O O . VAL A 1 206 ? -46.680 -3.262 49.333 1.00 83.69 206 VAL A O 1
ATOM 1675 N N . CYS A 1 207 ? -46.173 -4.874 50.819 1.00 91.00 207 CYS A N 1
ATOM 1676 C CA . CYS A 1 207 ? -47.504 -5.015 51.424 1.00 91.00 207 CYS A CA 1
ATOM 1677 C C . CYS A 1 207 ? -48.579 -5.698 50.543 1.00 91.00 207 CYS A C 1
ATOM 1679 O O . CYS A 1 207 ? -49.766 -5.566 50.861 1.00 91.00 207 CYS A O 1
ATOM 1681 N N . LEU A 1 208 ? -48.202 -6.447 49.492 1.00 91.50 208 LEU A N 1
ATOM 1682 C CA . LEU A 1 208 ? -49.134 -7.143 48.581 1.00 91.50 208 LEU A CA 1
ATOM 1683 C C . LEU A 1 208 ? -50.167 -8.028 49.298 1.00 91.50 208 LEU A C 1
ATOM 1685 O O . LEU A 1 208 ? -51.353 -7.984 48.963 1.00 91.50 208 LEU A O 1
ATOM 1689 N N . ASP A 1 209 ? -49.755 -8.795 50.309 1.00 91.50 209 ASP A N 1
ATOM 1690 C CA . ASP A 1 209 ? -50.659 -9.688 51.051 1.00 91.50 209 ASP A CA 1
ATOM 1691 C C . ASP A 1 209 ? -51.744 -8.901 51.796 1.00 91.50 209 ASP A C 1
ATOM 1693 O O . ASP A 1 209 ? -52.925 -9.259 51.789 1.00 91.50 209 ASP A O 1
ATOM 1697 N N . ILE A 1 210 ? -51.363 -7.766 52.392 1.00 93.12 210 ILE A N 1
ATOM 1698 C CA . ILE A 1 210 ? -52.285 -6.875 53.105 1.00 93.12 210 ILE A CA 1
ATOM 1699 C C . ILE A 1 210 ? -53.212 -6.176 52.102 1.00 93.12 210 ILE A C 1
ATOM 1701 O O . ILE A 1 210 ? -54.412 -6.070 52.349 1.00 93.12 210 ILE A O 1
ATOM 1705 N N . GLN A 1 211 ? -52.694 -5.753 50.944 1.00 92.44 211 GLN A N 1
ATOM 1706 C CA . GLN A 1 211 ? -53.498 -5.187 49.857 1.00 92.44 211 GLN A CA 1
ATOM 1707 C C . GLN A 1 211 ? -54.554 -6.191 49.365 1.00 92.44 211 GLN A C 1
ATOM 1709 O O . GLN A 1 211 ? -55.736 -5.855 49.269 1.00 92.44 211 GLN A O 1
ATOM 1714 N N . THR A 1 212 ? -54.148 -7.440 49.132 1.00 94.31 212 THR A N 1
ATOM 1715 C CA . THR A 1 212 ? -55.028 -8.545 48.722 1.00 94.31 212 THR A CA 1
ATOM 1716 C C . THR A 1 212 ? -56.087 -8.835 49.788 1.00 94.31 212 THR A C 1
ATOM 1718 O O . THR A 1 212 ? -57.269 -8.997 49.471 1.00 94.31 212 THR A O 1
ATOM 1721 N N . SER A 1 213 ? -55.699 -8.806 51.064 1.00 93.44 213 SER A N 1
ATOM 1722 C CA . SER A 1 213 ? -56.608 -8.994 52.200 1.00 93.44 213 SER A CA 1
ATOM 1723 C C . SER A 1 213 ? -57.642 -7.861 52.313 1.00 93.44 213 SER A C 1
ATOM 1725 O O . SER A 1 213 ? -58.816 -8.130 52.563 1.00 93.44 213 SER A O 1
ATOM 1727 N N . ILE A 1 214 ? -57.261 -6.600 52.063 1.00 94.00 214 ILE A N 1
ATOM 1728 C CA . ILE A 1 214 ? -58.193 -5.451 52.025 1.00 94.00 214 ILE A CA 1
ATOM 1729 C C . ILE A 1 214 ? -59.222 -5.605 50.903 1.00 94.00 214 ILE A C 1
ATOM 1731 O O . ILE A 1 214 ? -60.420 -5.445 51.142 1.00 94.00 214 ILE A O 1
ATOM 1735 N N . LEU A 1 215 ? -58.768 -5.926 49.689 1.00 92.81 215 LEU A N 1
ATOM 1736 C CA . LEU A 1 215 ? -59.653 -6.114 48.535 1.00 92.81 215 LEU A CA 1
ATOM 1737 C C . LEU A 1 215 ? -60.632 -7.278 48.758 1.00 92.81 215 LEU A C 1
ATOM 1739 O O . LEU A 1 215 ? -61.802 -7.183 48.389 1.00 92.81 215 LEU A O 1
ATOM 1743 N N . THR A 1 216 ? -60.172 -8.338 49.424 1.00 94.31 216 THR A N 1
ATOM 1744 C CA . THR A 1 216 ? -60.993 -9.485 49.837 1.00 94.31 216 THR A CA 1
ATOM 1745 C C . THR A 1 216 ? -62.047 -9.070 50.872 1.00 94.31 216 THR A C 1
ATOM 1747 O O . THR A 1 216 ? -63.238 -9.280 50.646 1.00 94.31 216 THR A O 1
ATOM 1750 N N . CYS A 1 217 ? -61.644 -8.354 51.930 1.00 92.69 217 CYS A N 1
ATOM 1751 C CA . CYS A 1 217 ? -62.546 -7.848 52.972 1.00 92.69 217 CYS A CA 1
ATOM 1752 C C . CYS A 1 217 ? -63.670 -6.964 52.402 1.00 92.69 217 CYS A C 1
ATOM 1754 O O . CYS A 1 217 ? -64.841 -7.174 52.713 1.00 92.69 217 CYS A O 1
ATOM 1756 N N . TYR A 1 218 ? -63.353 -6.023 51.502 1.00 91.19 218 TYR A N 1
ATOM 1757 C CA . TYR A 1 218 ? -64.368 -5.167 50.871 1.00 91.19 218 TYR A CA 1
ATOM 1758 C C . TYR A 1 218 ? -65.293 -5.906 49.893 1.00 91.19 218 TYR A C 1
ATOM 1760 O O . TYR A 1 218 ? -66.439 -5.495 49.699 1.00 91.19 218 TYR A O 1
ATOM 1768 N N . ARG A 1 219 ? -64.827 -6.998 49.275 1.00 91.75 219 ARG A N 1
ATOM 1769 C CA . ARG A 1 219 ? -65.666 -7.847 48.419 1.00 91.75 219 ARG A CA 1
ATOM 1770 C C . ARG A 1 219 ? -66.710 -8.608 49.238 1.00 91.75 219 ARG A C 1
ATOM 1772 O O . ARG A 1 219 ? -67.834 -8.765 48.764 1.00 91.75 219 ARG A O 1
ATOM 1779 N N . GLU A 1 220 ? -66.330 -9.056 50.433 1.00 90.44 220 GLU A N 1
ATOM 1780 C CA . GLU A 1 220 ? -67.137 -9.902 51.320 1.00 90.44 220 GLU A CA 1
ATOM 1781 C C . GLU A 1 220 ? -68.058 -9.087 52.245 1.00 90.44 220 GLU A C 1
ATOM 1783 O O . GLU A 1 220 ? -69.237 -9.409 52.371 1.00 90.44 220 GLU A O 1
ATOM 1788 N N . GLN A 1 221 ? -67.586 -7.975 52.819 1.00 81.38 221 GLN A N 1
ATOM 1789 C CA . GLN A 1 221 ? -68.346 -7.147 53.769 1.00 81.38 221 GLN A CA 1
ATOM 1790 C C . GLN A 1 221 ? -68.913 -5.868 53.132 1.00 81.38 221 GLN A C 1
ATOM 1792 O O . GLN A 1 221 ? -68.618 -4.748 53.547 1.00 81.38 221 GLN A O 1
ATOM 1797 N N . ARG A 1 222 ? -69.777 -6.029 52.121 1.00 78.19 222 ARG A N 1
ATOM 1798 C CA . ARG A 1 222 ? -70.334 -4.903 51.338 1.00 78.19 222 ARG A CA 1
ATOM 1799 C C . ARG A 1 222 ? -71.179 -3.894 52.127 1.00 78.19 222 ARG A C 1
ATOM 1801 O O . ARG A 1 222 ? -71.284 -2.755 51.683 1.00 78.19 222 ARG A O 1
ATOM 1808 N N . GLN A 1 223 ? -71.785 -4.286 53.251 1.00 77.62 223 GLN A N 1
ATOM 1809 C CA . GLN A 1 223 ? -72.591 -3.384 54.093 1.00 77.62 223 GLN A CA 1
ATOM 1810 C C . GLN A 1 223 ? -71.861 -2.886 55.353 1.00 77.62 223 GLN A C 1
ATOM 1812 O O . GLN A 1 223 ? -72.287 -1.901 55.945 1.00 77.62 223 GLN A O 1
ATOM 1817 N N . GLU A 1 224 ? -70.725 -3.488 55.724 1.00 80.44 224 GLU A N 1
ATOM 1818 C CA . GLU A 1 224 ? -69.980 -3.169 56.954 1.00 80.44 224 GLU A CA 1
ATOM 1819 C C . GLU A 1 224 ? -68.517 -2.788 56.663 1.00 80.44 224 GLU A C 1
ATOM 1821 O O . GLU A 1 224 ? -67.580 -3.196 57.347 1.00 80.44 224 GLU A O 1
ATOM 1826 N N . LEU A 1 225 ? -68.311 -1.949 55.641 1.00 80.75 225 LEU A N 1
ATOM 1827 C CA . LEU A 1 225 ? -66.992 -1.522 55.140 1.00 80.75 225 LEU A CA 1
ATOM 1828 C C . LEU A 1 225 ? -66.050 -0.947 56.228 1.00 80.75 225 LEU A C 1
ATOM 1830 O O . LEU A 1 225 ? -64.830 -0.929 56.053 1.00 80.75 225 LEU A O 1
ATOM 1834 N N . LEU A 1 226 ? -66.597 -0.476 57.355 1.00 82.19 226 LEU A N 1
ATOM 1835 C CA . LEU A 1 226 ? -65.841 0.041 58.501 1.00 82.19 226 LEU A CA 1
ATOM 1836 C C . LEU A 1 226 ? -65.067 -1.048 59.266 1.00 82.19 226 LEU A C 1
ATOM 1838 O O . LEU A 1 226 ? -64.029 -0.739 59.858 1.00 82.19 226 LEU A O 1
ATOM 1842 N N . ASN A 1 227 ? -65.485 -2.314 59.209 1.00 85.31 227 ASN A N 1
ATOM 1843 C CA . ASN A 1 227 ? -64.773 -3.426 59.849 1.00 85.31 227 ASN A CA 1
ATOM 1844 C C . ASN A 1 227 ? -63.398 -3.667 59.196 1.00 85.31 227 ASN A C 1
ATOM 1846 O O . ASN A 1 227 ? -62.403 -3.906 59.885 1.00 85.31 227 ASN A O 1
ATOM 1850 N N . CYS A 1 228 ? -63.291 -3.458 57.878 1.00 90.81 228 CYS A N 1
ATOM 1851 C CA . CYS A 1 228 ? -62.026 -3.510 57.136 1.00 90.81 228 CYS A CA 1
ATOM 1852 C C . CYS A 1 228 ? -61.047 -2.366 57.502 1.00 90.81 228 CYS A C 1
ATOM 1854 O O . CYS A 1 228 ? -59.896 -2.364 57.055 1.00 90.81 228 CYS A O 1
ATOM 1856 N N . SER A 1 229 ? -61.450 -1.391 58.333 1.00 91.19 229 SER A N 1
ATOM 1857 C CA . SER A 1 229 ? -60.614 -0.234 58.696 1.00 91.19 229 SER A CA 1
ATOM 1858 C C . SER A 1 229 ? -59.313 -0.610 59.409 1.00 91.19 229 SER A C 1
ATOM 1860 O O . SER A 1 229 ? -58.305 0.073 59.230 1.00 91.19 229 SER A O 1
ATOM 1862 N N . ASN A 1 230 ? -59.287 -1.697 60.184 1.00 90.88 230 ASN A N 1
ATOM 1863 C CA . ASN A 1 230 ? -58.061 -2.162 60.840 1.00 90.88 230 ASN A CA 1
ATOM 1864 C C . ASN A 1 230 ? -57.048 -2.720 59.831 1.00 90.88 230 ASN A C 1
ATOM 1866 O O . ASN A 1 230 ? -55.854 -2.453 59.951 1.00 90.88 230 ASN A O 1
ATOM 1870 N N . LEU A 1 231 ? -57.529 -3.386 58.783 1.00 92.56 231 LEU A N 1
ATOM 1871 C CA . LEU A 1 231 ? -56.712 -3.897 57.684 1.00 92.56 231 LEU A CA 1
ATOM 1872 C C . LEU A 1 231 ? -56.128 -2.731 56.859 1.00 92.56 231 LEU A C 1
ATOM 1874 O O . LEU A 1 231 ? -54.928 -2.685 56.588 1.00 92.56 231 LEU A O 1
ATOM 1878 N N . ALA A 1 232 ? -56.934 -1.694 56.598 1.00 91.94 232 ALA A N 1
ATOM 1879 C CA . ALA A 1 232 ? -56.472 -0.444 55.987 1.00 91.94 232 ALA A CA 1
ATOM 1880 C C . ALA A 1 232 ? -55.438 0.316 56.851 1.00 91.94 232 ALA A C 1
ATOM 1882 O O . ALA A 1 232 ? -54.481 0.881 56.313 1.00 91.94 232 ALA A O 1
ATOM 1883 N N . LYS A 1 233 ? -55.574 0.316 58.188 1.00 93.75 233 LYS A N 1
ATOM 1884 C CA . LYS A 1 233 ? -54.550 0.860 59.107 1.00 93.75 233 LYS A CA 1
ATOM 1885 C C . LYS A 1 233 ? -53.243 0.068 59.019 1.00 93.75 233 LYS A C 1
ATOM 1887 O O . LYS A 1 233 ? -52.183 0.687 58.949 1.00 93.75 233 LYS A O 1
ATOM 1892 N N . GLN A 1 234 ? -53.309 -1.266 58.983 1.00 93.38 234 GLN A N 1
ATOM 1893 C CA . GLN A 1 234 ? -52.132 -2.131 58.837 1.00 93.38 234 GLN A CA 1
ATOM 1894 C C . GLN A 1 234 ? -51.401 -1.865 57.516 1.00 93.38 234 GLN A C 1
ATOM 1896 O O . GLN A 1 234 ? -50.193 -1.644 57.539 1.00 93.38 234 GLN A O 1
ATOM 1901 N N . TYR A 1 235 ? -52.119 -1.752 56.393 1.00 93.75 235 TYR A N 1
ATOM 1902 C CA . TYR A 1 235 ? -51.525 -1.384 55.101 1.00 93.75 235 TYR A CA 1
ATOM 1903 C C . TYR A 1 235 ? -50.852 -0.005 55.143 1.00 93.75 235 TYR A C 1
ATOM 1905 O O . TYR A 1 235 ? -49.685 0.122 54.780 1.00 93.75 235 TYR A O 1
ATOM 1913 N N . ARG A 1 236 ? -51.522 1.023 55.687 1.00 92.06 236 ARG A N 1
ATOM 1914 C CA . ARG A 1 236 ? -50.915 2.359 55.871 1.00 92.06 236 ARG A CA 1
ATOM 1915 C C . ARG A 1 236 ? -49.703 2.343 56.808 1.00 92.06 236 ARG A C 1
ATOM 1917 O O . ARG A 1 236 ? -48.839 3.207 56.687 1.00 92.06 236 ARG A O 1
ATOM 1924 N N . SER A 1 237 ? -49.624 1.408 57.754 1.00 94.38 237 SER A N 1
ATOM 1925 C CA . SER A 1 237 ? -48.430 1.233 58.586 1.00 94.38 237 SER A CA 1
ATOM 1926 C C . SER A 1 237 ? -47.305 0.551 57.814 1.00 94.38 237 SER A C 1
ATOM 1928 O O . SER A 1 237 ? -46.207 1.092 57.768 1.00 94.38 237 SER A O 1
ATOM 1930 N N . CYS A 1 238 ? -47.601 -0.558 57.137 1.00 93.06 238 CYS A N 1
ATOM 1931 C CA . CYS A 1 238 ? -46.655 -1.296 56.305 1.00 93.06 238 CYS A CA 1
ATOM 1932 C C . CYS A 1 238 ? -46.022 -0.401 55.223 1.00 93.06 238 CYS A C 1
ATOM 1934 O O . CYS A 1 238 ? -44.801 -0.358 55.110 1.00 93.06 238 CYS A O 1
ATOM 1936 N N . VAL A 1 239 ? -46.819 0.413 54.517 1.00 91.50 239 VAL A N 1
ATOM 1937 C CA . VAL A 1 239 ? -46.315 1.367 53.510 1.00 91.50 239 VAL A CA 1
ATOM 1938 C C . VAL A 1 239 ? -45.385 2.423 54.124 1.00 91.50 239 VAL A C 1
ATOM 1940 O O . VAL A 1 239 ? -44.372 2.762 53.519 1.00 91.50 239 VAL A O 1
ATOM 1943 N N . ARG A 1 240 ? -45.676 2.930 55.331 1.00 90.81 240 ARG A N 1
ATOM 1944 C CA . ARG A 1 240 ? -44.808 3.919 56.003 1.00 90.81 240 ARG A CA 1
ATOM 1945 C C . ARG A 1 240 ? -43.490 3.311 56.474 1.00 90.81 240 ARG A C 1
ATOM 1947 O O . ARG A 1 240 ? -42.452 3.943 56.303 1.00 90.81 240 ARG A O 1
ATOM 1954 N N . GLU A 1 241 ? -43.511 2.100 57.027 1.00 90.12 241 GLU A N 1
ATOM 1955 C CA . GLU A 1 241 ? -42.275 1.404 57.405 1.00 90.12 241 GLU A CA 1
ATOM 1956 C C . GLU A 1 241 ? -41.448 1.019 56.168 1.00 90.12 241 GLU A C 1
ATOM 1958 O O . GLU A 1 241 ? -40.232 1.185 56.183 1.00 90.12 241 GLU A O 1
ATOM 1963 N N . ALA A 1 242 ? -42.091 0.624 55.062 1.00 86.69 242 ALA A N 1
ATOM 1964 C CA . ALA A 1 242 ? -41.427 0.387 53.780 1.00 86.69 24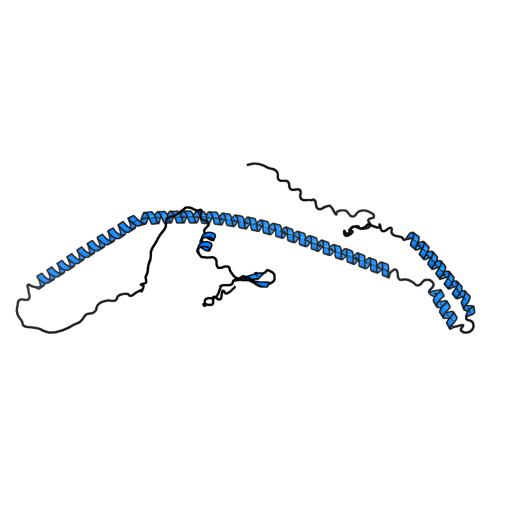2 ALA A CA 1
ATOM 1965 C C . ALA A 1 242 ? -40.735 1.653 53.243 1.00 86.69 242 ALA A C 1
ATOM 1967 O O . ALA A 1 242 ? -39.544 1.621 52.945 1.00 86.69 242 ALA A O 1
ATOM 1968 N N . GLN A 1 243 ? -41.441 2.790 53.204 1.00 85.62 243 GLN A N 1
ATOM 1969 C CA . GLN A 1 243 ? -40.881 4.085 52.790 1.00 85.62 243 GLN A CA 1
ATOM 1970 C C . GLN A 1 243 ? -39.710 4.525 53.681 1.00 85.62 243 GLN A C 1
ATOM 1972 O O . GLN A 1 243 ? -38.703 5.037 53.193 1.00 85.62 243 GLN A O 1
ATOM 1977 N N . LYS A 1 244 ? -39.819 4.303 54.995 1.00 86.00 244 LYS A N 1
ATOM 1978 C CA . LYS A 1 244 ? -38.758 4.599 55.964 1.00 86.00 244 LYS A CA 1
ATOM 1979 C C . LYS A 1 244 ? -37.535 3.699 55.756 1.00 86.00 244 LYS A C 1
ATOM 1981 O O . LYS A 1 244 ? -36.412 4.196 55.783 1.00 86.00 244 LYS A O 1
ATOM 1986 N N . ALA A 1 245 ? -37.745 2.410 55.490 1.00 78.69 245 ALA A N 1
ATOM 1987 C CA . ALA A 1 245 ? -36.683 1.462 55.171 1.00 78.69 245 ALA A CA 1
ATOM 1988 C C . ALA A 1 245 ? -35.989 1.800 53.837 1.00 78.69 245 ALA A C 1
ATOM 1990 O O . ALA A 1 245 ? -34.760 1.820 53.789 1.00 78.69 245 ALA A O 1
ATOM 1991 N N . GLU A 1 246 ? -36.736 2.142 52.781 1.00 71.69 246 GLU A N 1
ATOM 1992 C CA . GLU A 1 246 ? -36.158 2.609 51.511 1.00 71.69 246 GLU A CA 1
ATOM 1993 C C . GLU A 1 246 ? -35.330 3.887 51.690 1.00 71.69 246 GLU A C 1
ATOM 1995 O O . GLU A 1 246 ? -34.204 3.956 51.195 1.00 71.69 246 GLU A O 1
ATOM 2000 N N . ALA A 1 247 ? -35.832 4.869 52.447 1.00 71.19 247 ALA A N 1
ATOM 2001 C CA . ALA A 1 247 ? -35.097 6.099 52.744 1.00 71.19 247 ALA A CA 1
ATOM 2002 C C . ALA A 1 247 ? -33.767 5.820 53.474 1.00 71.19 247 ALA A C 1
ATOM 2004 O O . ALA A 1 247 ? -32.737 6.399 53.123 1.00 71.19 247 ALA A O 1
ATOM 2005 N N . SER A 1 248 ? -33.757 4.890 54.435 1.00 68.94 248 SER A N 1
ATOM 2006 C CA . SER A 1 248 ? -32.533 4.452 55.122 1.00 68.94 248 SER A CA 1
ATOM 2007 C C . SER A 1 248 ? -31.575 3.676 54.205 1.00 68.94 248 SER A C 1
ATOM 2009 O O . SER A 1 248 ? -30.360 3.857 54.285 1.00 68.94 248 SER A O 1
ATOM 2011 N N . VAL A 1 249 ? -32.091 2.847 53.292 1.00 62.84 249 VAL A N 1
ATOM 2012 C CA . VAL A 1 249 ? -31.272 2.112 52.311 1.00 62.84 249 VAL A CA 1
ATOM 2013 C C . VAL A 1 249 ? -30.653 3.053 51.272 1.00 62.84 249 VAL A C 1
ATOM 2015 O O . VAL A 1 249 ? -29.500 2.852 50.892 1.00 62.84 249 VAL A O 1
ATOM 2018 N N . LEU A 1 250 ? -31.368 4.094 50.835 1.00 57.88 250 LEU A N 1
ATOM 2019 C CA . LEU A 1 250 ? -30.859 5.101 49.897 1.00 57.88 250 LEU A CA 1
ATOM 2020 C C . LEU A 1 250 ? -29.697 5.914 50.489 1.00 57.88 250 LEU A C 1
ATOM 2022 O O . LEU A 1 250 ? -28.710 6.144 49.791 1.00 57.88 250 LEU A O 1
ATOM 2026 N N . GLN A 1 251 ? -29.756 6.258 51.781 1.00 54.00 251 GLN A N 1
ATOM 2027 C CA . GLN A 1 251 ? -28.656 6.934 52.488 1.00 54.00 251 GLN A CA 1
ATOM 2028 C C . GLN A 1 251 ? -27.371 6.089 52.562 1.00 54.00 251 GLN A C 1
ATOM 2030 O O . GLN A 1 251 ? -26.276 6.643 52.568 1.00 54.00 251 GLN A O 1
ATOM 2035 N N . LEU A 1 252 ? -27.487 4.756 52.563 1.00 51.56 252 LEU A N 1
ATOM 2036 C CA . LEU A 1 252 ? -26.353 3.818 52.585 1.00 51.56 252 LEU A CA 1
ATOM 2037 C C . LEU A 1 252 ? -25.863 3.389 51.190 1.00 51.56 252 LEU A C 1
ATOM 2039 O O . LEU A 1 252 ? -24.802 2.775 51.080 1.00 51.56 252 LEU A O 1
ATOM 2043 N N . ARG A 1 253 ? -26.629 3.660 50.123 1.00 45.31 253 ARG A N 1
ATOM 2044 C CA . ARG A 1 253 ? -26.346 3.173 48.758 1.00 45.31 253 ARG A CA 1
ATOM 2045 C C . ARG A 1 253 ? -25.877 4.227 47.764 1.00 45.31 253 ARG A C 1
ATOM 2047 O O . ARG A 1 253 ? -25.611 3.843 46.628 1.00 45.31 253 ARG A O 1
ATOM 2054 N N . ALA A 1 254 ? -25.770 5.497 48.149 1.00 36.78 254 ALA A N 1
ATOM 2055 C CA . ALA A 1 254 ? -25.282 6.556 47.270 1.00 36.78 254 ALA A CA 1
ATOM 2056 C C . ALA A 1 254 ? -23.864 6.235 46.745 1.00 36.78 254 ALA A C 1
ATOM 2058 O O . ALA A 1 254 ? -22.905 6.284 47.520 1.00 36.78 254 ALA A O 1
ATOM 2059 N N . PRO A 1 255 ? -23.684 5.922 45.446 1.00 45.91 255 PRO A N 1
ATOM 2060 C CA . PRO A 1 255 ? -22.362 5.877 44.853 1.00 45.91 255 PRO A CA 1
ATOM 2061 C C . PRO A 1 255 ? -21.926 7.328 44.666 1.00 45.91 255 PRO A C 1
ATOM 2063 O O . PRO A 1 255 ? -22.614 8.103 43.999 1.00 45.91 255 PRO A O 1
ATOM 2066 N N . SER A 1 256 ? -20.786 7.705 45.234 1.00 40.81 256 SER A N 1
ATOM 2067 C CA . SER A 1 256 ? -20.161 8.993 44.952 1.00 40.81 256 SER A CA 1
ATOM 2068 C C . SER A 1 256 ? -19.607 8.990 43.523 1.00 40.81 256 SER A C 1
ATOM 2070 O O . SER A 1 256 ? -18.417 8.751 43.313 1.00 40.81 256 SER A O 1
ATOM 2072 N N . CYS A 1 257 ? -20.468 9.222 42.532 1.00 33.66 257 CYS A N 1
ATOM 2073 C CA . CYS A 1 257 ? -20.027 9.579 41.190 1.00 33.66 257 CYS A CA 1
ATOM 2074 C C . CYS A 1 257 ? -19.348 10.957 41.273 1.00 33.66 257 CYS A C 1
ATOM 2076 O O . CYS A 1 257 ? -20.003 11.909 41.708 1.00 33.66 257 CYS A O 1
ATOM 2078 N N . PRO A 1 258 ? -18.063 11.095 40.904 1.00 41.69 258 PRO A N 1
ATOM 2079 C CA . PRO A 1 258 ? -17.423 12.401 40.867 1.00 41.69 258 PRO A CA 1
ATOM 2080 C C . PRO A 1 258 ? -18.084 13.255 39.780 1.00 41.69 258 PRO A C 1
ATOM 2082 O O . PRO A 1 258 ? -18.245 12.816 38.642 1.00 41.69 258 PRO A O 1
ATOM 2085 N N . ALA A 1 259 ? -18.479 14.475 40.136 1.00 38.41 259 ALA A N 1
ATOM 2086 C CA . ALA A 1 259 ? -18.954 15.454 39.171 1.00 38.41 259 ALA A CA 1
ATOM 2087 C C . ALA A 1 259 ? -17.742 16.112 38.495 1.00 38.41 259 ALA A C 1
ATOM 2089 O O . ALA A 1 259 ? -17.076 16.947 39.107 1.00 38.41 259 ALA A O 1
ATOM 2090 N N . GLU A 1 260 ? -17.448 15.743 37.248 1.00 33.66 260 GLU A N 1
ATOM 2091 C CA . GLU A 1 260 ? -16.446 16.455 36.450 1.00 33.66 260 GLU A CA 1
ATOM 2092 C C . GLU A 1 260 ? -17.026 17.751 35.871 1.00 33.66 260 GLU A C 1
ATOM 2094 O O . GLU A 1 260 ? -18.035 17.766 35.165 1.00 33.66 260 GLU A O 1
ATOM 2099 N N . SER A 1 261 ? -16.356 18.860 36.178 1.00 39.28 261 SER A N 1
ATOM 2100 C CA . SER A 1 261 ? -16.585 20.164 35.560 1.00 39.28 261 SER A CA 1
ATOM 2101 C C . SER A 1 261 ? -16.172 20.144 34.087 1.00 39.28 261 SER A C 1
ATOM 2103 O O . SER A 1 261 ? -15.097 19.650 33.754 1.00 39.28 261 SER A O 1
ATOM 2105 N N . GLY A 1 262 ? -17.007 20.725 33.224 1.00 39.38 262 GLY A N 1
ATOM 2106 C CA . GLY A 1 262 ? -16.959 20.548 31.773 1.00 39.38 262 GLY A CA 1
ATOM 2107 C C . GLY A 1 262 ? -15.592 20.682 31.088 1.00 39.38 262 GLY A C 1
ATOM 2108 O O . GLY A 1 262 ? -14.999 21.756 31.036 1.00 39.38 262 GLY A O 1
ATOM 2109 N N . SER A 1 263 ? -15.201 19.602 30.414 1.00 29.28 263 SER A N 1
ATOM 2110 C CA . SER A 1 263 ? -14.401 19.618 29.190 1.00 29.28 263 SER A CA 1
ATOM 2111 C C . SER A 1 263 ? -14.873 18.464 28.303 1.00 29.28 263 SER A C 1
ATOM 2113 O O . SER A 1 263 ? -15.067 17.352 28.792 1.00 29.28 263 SER A O 1
ATOM 2115 N N . TRP A 1 264 ? -15.107 18.709 27.011 1.00 32.50 264 TRP A N 1
ATOM 2116 C CA . TRP A 1 264 ? -15.622 17.693 26.082 1.00 32.50 264 TRP A CA 1
ATOM 2117 C C . TRP A 1 264 ? -14.503 16.760 25.591 1.00 32.50 264 TRP A C 1
ATOM 2119 O O . TRP A 1 264 ? -14.146 16.753 24.415 1.00 32.50 264 TRP A O 1
ATOM 2129 N N . HIS A 1 265 ? -13.978 15.934 26.495 1.00 33.09 265 HIS A N 1
ATOM 2130 C CA . HIS A 1 265 ? -13.175 14.762 26.156 1.00 33.09 265 HIS A CA 1
ATOM 2131 C C . HIS A 1 265 ? -13.785 13.513 26.800 1.00 33.09 265 HIS A C 1
ATOM 2133 O O . HIS A 1 265 ? -14.181 13.528 27.961 1.00 33.09 265 HIS A O 1
ATOM 2139 N N . ALA A 1 266 ? -13.917 12.441 26.014 1.00 34.47 266 ALA A N 1
ATOM 2140 C CA . ALA A 1 266 ? -14.652 11.244 26.414 1.00 34.47 266 ALA A CA 1
ATOM 2141 C C . ALA A 1 266 ? -14.001 10.546 27.631 1.00 34.47 266 ALA A C 1
ATOM 2143 O O . ALA A 1 266 ? -12.809 10.222 27.570 1.00 34.47 266 ALA A O 1
ATOM 2144 N N . PRO A 1 267 ? -14.752 10.261 28.713 1.00 36.75 267 PRO A N 1
ATOM 2145 C CA . PRO A 1 267 ? -14.174 9.716 29.935 1.00 36.75 267 PRO A CA 1
ATOM 2146 C C . PRO A 1 267 ? -13.871 8.220 29.793 1.00 36.75 267 PRO A C 1
ATOM 2148 O O . PRO A 1 267 ? -14.754 7.365 29.864 1.00 36.75 267 PRO A O 1
ATOM 2151 N N . SER A 1 268 ? -12.587 7.895 29.651 1.00 41.59 268 SER A N 1
ATOM 2152 C CA . SER A 1 268 ? -12.061 6.543 29.869 1.00 41.59 268 SER A CA 1
ATOM 2153 C C . SER A 1 268 ? -11.598 6.399 31.321 1.00 41.59 268 SER A C 1
ATOM 2155 O O . SER A 1 268 ? -10.406 6.485 31.603 1.00 41.59 268 SER A O 1
ATOM 2157 N N . ALA A 1 269 ? -12.535 6.196 32.251 1.00 35.66 269 ALA A N 1
ATOM 2158 C CA . ALA A 1 269 ? -12.223 5.974 33.665 1.00 35.66 269 ALA A CA 1
ATOM 2159 C C . ALA A 1 269 ? -13.170 4.944 34.305 1.00 35.66 269 ALA A C 1
ATOM 2161 O O . ALA A 1 269 ? -14.280 5.251 34.737 1.00 35.66 269 ALA A O 1
ATOM 2162 N N . LEU A 1 270 ? -12.705 3.696 34.383 1.00 35.88 270 LEU A N 1
ATOM 2163 C CA . LEU A 1 270 ? -13.324 2.654 35.202 1.00 35.88 270 LEU A CA 1
ATOM 2164 C C . LEU A 1 270 ? -13.145 2.977 36.692 1.00 35.88 270 LEU A C 1
ATOM 2166 O O . LEU A 1 270 ? -12.071 3.380 37.132 1.00 35.88 270 LEU A O 1
ATOM 2170 N N . CYS A 1 271 ? -14.179 2.710 37.488 1.00 28.22 271 CYS A N 1
ATOM 2171 C CA . CYS A 1 271 ? -14.113 2.789 38.944 1.00 28.22 271 CYS A CA 1
ATOM 2172 C C . CYS A 1 271 ? -13.230 1.652 39.504 1.00 28.22 271 CYS A C 1
ATOM 2174 O O . CYS A 1 271 ? -13.715 0.549 39.761 1.00 28.22 271 CYS A O 1
ATOM 2176 N N . THR A 1 272 ? -11.929 1.894 39.687 1.00 36.00 272 THR A N 1
ATOM 2177 C CA . THR A 1 272 ? -10.976 0.874 40.159 1.00 36.00 272 THR A CA 1
ATOM 2178 C C . THR A 1 272 ? -10.861 0.812 41.684 1.00 36.00 272 THR A C 1
ATOM 2180 O O . THR A 1 272 ? -10.346 1.739 42.309 1.00 36.00 272 THR A O 1
ATOM 2183 N N . LYS A 1 273 ? -11.177 -0.349 42.272 1.00 33.62 273 LYS A N 1
ATOM 2184 C CA . LYS A 1 273 ? -10.420 -0.860 43.427 1.00 33.62 273 LYS A CA 1
ATOM 2185 C C . LYS A 1 273 ? -9.355 -1.839 42.919 1.00 33.62 273 LYS A C 1
ATOM 2187 O O . LYS A 1 273 ? -9.668 -3.001 42.685 1.00 33.62 273 LYS A O 1
ATOM 2192 N N . GLN A 1 274 ? -8.114 -1.354 42.815 1.00 36.38 274 GLN A N 1
ATOM 2193 C CA . GLN A 1 274 ? -6.899 -2.109 42.451 1.00 36.38 274 GLN A CA 1
ATOM 2194 C C . GLN A 1 274 ? -6.917 -2.767 41.038 1.00 36.38 274 GLN A C 1
ATOM 2196 O O . GLN A 1 274 ? -7.923 -2.688 40.336 1.00 36.38 274 GLN A O 1
ATOM 2201 N N . PRO A 1 275 ? -5.757 -3.170 40.480 1.00 39.59 275 PRO A N 1
ATOM 2202 C CA . PRO A 1 275 ? -5.171 -2.350 39.426 1.00 39.59 275 PRO A CA 1
ATOM 2203 C C . PRO A 1 275 ? -5.241 -3.008 38.042 1.00 39.59 275 PRO A C 1
ATOM 2205 O O . PRO A 1 275 ? -4.667 -4.073 37.816 1.00 39.59 275 PRO A O 1
ATOM 2208 N N . CYS A 1 276 ? -5.837 -2.309 37.075 1.00 28.69 276 CYS A N 1
ATOM 2209 C CA . CYS A 1 276 ? -5.627 -2.611 35.661 1.00 28.69 276 CYS A CA 1
ATOM 2210 C C . CYS A 1 276 ? -4.256 -2.076 35.231 1.00 28.69 276 CYS A C 1
ATOM 2212 O O . CYS A 1 276 ? -4.065 -0.868 35.091 1.00 28.69 276 CYS A O 1
ATOM 2214 N N . ALA A 1 277 ? -3.293 -2.973 35.034 1.00 35.84 277 ALA A N 1
ATOM 2215 C CA . ALA A 1 277 ? -2.010 -2.624 34.441 1.00 35.84 277 ALA A CA 1
ATOM 2216 C C . ALA A 1 277 ? -2.133 -2.443 32.916 1.00 35.84 277 ALA A C 1
ATOM 2218 O O . ALA A 1 277 ? -2.898 -3.141 32.258 1.00 35.84 277 ALA A O 1
ATOM 2219 N N . SER A 1 278 ? -1.281 -1.574 32.361 1.00 38.12 278 SER A N 1
ATOM 2220 C CA . SER A 1 278 ? -1.001 -1.436 30.923 1.00 38.12 278 SER A CA 1
ATOM 2221 C C . SER A 1 278 ? -2.040 -0.731 30.031 1.00 38.12 278 SER A C 1
ATOM 2223 O O . SER A 1 278 ? -2.501 -1.287 29.038 1.00 38.12 278 SER A O 1
ATOM 2225 N N . CYS A 1 279 ? -2.215 0.572 30.259 1.00 31.64 279 CYS A N 1
ATOM 2226 C CA . CYS A 1 279 ? -2.315 1.546 29.162 1.00 31.64 279 CYS A CA 1
ATOM 2227 C C . CYS A 1 279 ? -1.175 2.566 29.320 1.00 31.64 279 CYS A C 1
ATOM 2229 O O . CYS A 1 279 ? -1.337 3.576 30.000 1.00 31.64 279 CYS A O 1
ATOM 2231 N N . GLN A 1 280 ? 0.003 2.280 28.753 1.00 33.94 280 GLN A N 1
ATOM 2232 C CA . GLN A 1 280 ? 1.107 3.248 28.705 1.00 33.94 280 GLN A CA 1
ATOM 2233 C C . GLN A 1 280 ? 1.025 4.117 27.445 1.00 33.94 280 GLN A C 1
ATOM 2235 O O . GLN A 1 280 ? 0.575 3.671 26.391 1.00 33.94 280 GLN A O 1
ATOM 2240 N N . HIS A 1 281 ? 1.461 5.369 27.588 1.00 32.22 281 HIS A N 1
ATOM 2241 C CA . HIS A 1 281 ? 1.422 6.407 26.561 1.00 32.22 281 HIS A CA 1
ATOM 2242 C C . HIS A 1 281 ? 2.038 6.001 25.215 1.00 32.22 281 HIS A C 1
ATOM 2244 O O . HIS A 1 281 ? 3.116 5.412 25.154 1.00 32.22 281 HIS A O 1
ATOM 2250 N N . VAL A 1 282 ? 1.424 6.494 24.136 1.00 38.19 282 VAL A N 1
ATOM 2251 C CA . VAL A 1 282 ? 2.128 6.760 22.876 1.00 38.19 282 VAL A CA 1
ATOM 2252 C C . VAL A 1 282 ? 3.117 7.914 23.123 1.00 38.19 282 VAL A C 1
ATOM 2254 O O . VAL A 1 282 ? 2.674 8.988 23.537 1.00 38.19 282 VAL A O 1
ATOM 2257 N N . PRO A 1 283 ? 4.433 7.743 22.902 1.00 36.84 283 PRO A N 1
ATOM 2258 C CA . PRO A 1 283 ? 5.395 8.830 23.050 1.00 36.84 283 PRO A CA 1
ATOM 2259 C C . PRO A 1 283 ? 5.387 9.753 21.816 1.00 36.84 283 PRO A C 1
ATOM 2261 O O . PRO A 1 283 ? 5.178 9.279 20.696 1.00 36.84 283 PRO A O 1
ATOM 2264 N N . PRO A 1 284 ? 5.665 11.061 21.970 1.00 37.44 284 PRO A N 1
ATOM 2265 C CA . PRO A 1 284 ? 5.848 11.953 20.830 1.00 37.44 284 PRO A CA 1
ATOM 2266 C C . PRO A 1 284 ? 7.156 11.628 20.092 1.00 37.44 284 PRO A C 1
ATOM 2268 O O . PRO A 1 284 ? 8.206 11.444 20.711 1.00 37.44 284 PRO A O 1
ATOM 2271 N N . LEU A 1 285 ? 7.106 11.599 18.757 1.00 35.34 285 LEU A N 1
ATOM 2272 C CA . LEU A 1 285 ? 8.278 11.374 17.906 1.00 35.34 285 LEU A CA 1
ATOM 2273 C C . LEU A 1 285 ? 9.219 12.588 17.938 1.00 35.34 285 LEU A C 1
ATOM 2275 O O . LEU A 1 285 ? 9.087 13.534 17.162 1.00 35.34 285 LEU A O 1
ATOM 2279 N N . LEU A 1 286 ? 10.191 12.550 18.849 1.00 38.69 286 LEU A N 1
ATOM 2280 C CA . LEU A 1 286 ? 11.259 13.540 18.950 1.00 38.69 286 LEU A CA 1
ATOM 2281 C C . LEU A 1 286 ? 12.292 13.328 17.835 1.00 38.69 286 LEU A C 1
ATOM 2283 O O . LEU A 1 286 ? 13.062 12.369 17.833 1.00 38.69 286 LEU A O 1
ATOM 2287 N N . ASN A 1 287 ? 12.298 14.256 16.883 1.00 44.50 287 ASN A N 1
ATOM 2288 C CA . ASN A 1 287 ? 13.179 14.247 15.723 1.00 44.50 287 ASN A CA 1
ATOM 2289 C C . ASN A 1 287 ? 14.644 14.478 16.148 1.00 44.50 287 ASN A C 1
ATOM 2291 O O . ASN A 1 287 ? 14.978 15.544 16.670 1.00 44.50 287 ASN A O 1
ATOM 2295 N N . ARG A 1 288 ? 15.529 13.488 15.951 1.00 39.78 288 ARG A N 1
ATOM 2296 C CA . ARG A 1 288 ? 16.953 13.604 16.313 1.00 39.78 288 ARG A CA 1
ATOM 2297 C C . ARG A 1 288 ? 17.874 12.782 15.407 1.00 39.78 288 ARG A C 1
ATOM 2299 O O . ARG A 1 288 ? 18.374 11.738 15.811 1.00 39.78 288 ARG A O 1
ATOM 2306 N N . HIS A 1 289 ? 18.214 13.334 14.245 1.00 39.81 289 HIS A N 1
ATOM 2307 C CA . HIS A 1 289 ? 19.488 13.023 13.594 1.00 39.81 289 HIS A CA 1
ATOM 2308 C C . HIS A 1 289 ? 20.386 14.260 13.578 1.00 39.81 289 HIS A C 1
ATOM 2310 O O . HIS A 1 289 ? 20.033 15.308 13.046 1.00 39.81 289 HIS A O 1
ATOM 2316 N N . ARG A 1 290 ? 21.560 14.118 14.199 1.00 48.31 290 ARG A N 1
ATOM 2317 C CA . ARG A 1 290 ? 22.663 15.076 14.161 1.00 48.31 290 ARG A CA 1
ATOM 2318 C C . ARG A 1 290 ? 23.865 14.341 13.578 1.00 48.31 290 ARG A C 1
ATOM 2320 O O . ARG A 1 290 ? 24.203 13.273 14.070 1.00 48.31 290 ARG A O 1
ATOM 2327 N N . ASN A 1 291 ? 24.441 14.932 12.538 1.00 40.97 291 ASN A N 1
ATOM 2328 C CA . ASN A 1 291 ? 25.733 14.687 11.892 1.00 40.97 291 ASN A CA 1
ATOM 2329 C C . ASN A 1 291 ? 26.565 13.479 12.374 1.00 40.97 291 ASN A C 1
ATOM 2331 O O . ASN A 1 291 ? 27.096 13.487 13.484 1.00 40.97 291 ASN A O 1
ATOM 2335 N N . ALA A 1 292 ? 26.842 12.563 11.447 1.00 40.56 292 ALA A N 1
ATOM 2336 C CA . ALA A 1 292 ? 28.110 11.841 11.368 1.00 40.56 292 ALA A CA 1
ATOM 2337 C C . ALA A 1 292 ? 28.635 12.011 9.932 1.00 40.56 292 ALA A C 1
ATOM 2339 O O . ALA A 1 292 ? 27.841 11.984 8.993 1.00 40.56 292 ALA A O 1
ATOM 2340 N N . ALA A 1 293 ? 29.931 12.273 9.776 1.00 45.28 293 ALA A N 1
ATOM 2341 C CA . ALA A 1 293 ? 30.530 12.649 8.497 1.00 45.28 293 ALA A CA 1
ATOM 2342 C C . ALA A 1 293 ? 31.190 11.459 7.789 1.00 45.28 293 ALA A C 1
ATOM 2344 O O . ALA A 1 293 ? 31.859 10.662 8.445 1.00 45.28 293 ALA A O 1
ATOM 2345 N N . MET A 1 294 ? 31.069 11.434 6.460 1.00 35.31 294 MET A N 1
ATOM 2346 C CA . MET A 1 294 ? 32.126 11.114 5.491 1.00 35.31 294 MET A CA 1
ATOM 2347 C C . MET A 1 294 ? 31.817 11.842 4.180 1.00 35.31 294 MET A C 1
ATOM 2349 O O . MET A 1 294 ? 30.609 12.010 3.898 1.00 35.31 294 MET A O 1
#

pLDDT: mean 70.79, std 25.54, range [28.22, 98.81]

Radius of gyration: 57.59 Å; chains: 1; bounding box: 111×55×169 Å

Organism: NCBI:txid445787

Foldseek 3Di:
DDDDPDDPDPDQDWDWDADPVRDTDIDRDDDDDPVVVVCVVDVDDDDDDDDDDDDDDDDDDDDDDDDDDDDDDDDDDDDDDDDDDDPPVVVVVVVVVVVVVVVVVVVVVVVVVVVVVVVVVVCVVCVVVVVVVVVVVVVVVVVVVVVVVVVVVVVVVVVVVVVVVVVVVVVVVVVVVVVVVVVVVVVVVVVVVVVVVVVVPPPPPFCVVLVVVLVVCCVPCVPCNVVSVVSVVVSVVRVVVVVVVVVVVCVVPDDPDDDDDDDPDDDPDDPDPDDDDDPDDDDDPDDDDDDDDD

Sequence (294 aa):
MGGSASSKEGRRRVSFWVDEEDRVRVVRGIRLSDSVLSRVQHPSTDQNSSPSSGSERSSGTPSSRSSPEPQPKTEGIHTPPAGGDRHKLSDTDDDLYRRYEAEQAIIQEELARLAKRERETVHQRLSPSILQEKRYGRQESRRAEEFAKELERKDAELKRLDQFYKEQLTSIEKKNQEIFRMTAEQFHTAATNAEYRVRQRSYEPVCLDIQTSILTCYREQRQELLNCSNLAKQYRSCVREAQKAEASVLQLRAPSCPAESGSWHAPSALCTKQPCASCQHVPPLLNRHRNAAM

InterPro domains:
  IPR007964 MICOS complex subunit MIC19/MIC25 [PF05300] (33-197)
  IPR042860 MICOS complex subunit MIC25 [PTHR47609] (1-246)

Secondary structure (DSSP, 8-state):
--------SS----EEEE-TTS-EEEE------HHHHHHHH--------------------------------------------SSSSHHHHHHHHHHHHHHHHHHHHHHHHHHHHHHHHHHHHHHHHHHHHHHHHHHHHHHHHHHHHHHHHHHHHHHHHHHHHHHHHHHHHHHHHHHHHHHHHHHHHHHHHHHHHHHHS----TTHHHHHHHHHHHHH-TT-TTTTHHHHHHHHHHHHHHHHHHHHHHHHH------PPP--S-------SS-----PPPPP----------